Protein AF-A0A524F4H6-F1 (afdb_monomer_lite)

pLDDT: mean 71.15, std 13.86, range [37.12, 90.81]

Radius of gyration: 26.44 Å; chains: 1; bounding box: 54×57×87 Å

Sequence (222 aa):
MLKKRTKYVLLISFVVLLSATSFTQMARGHSPKFIDVKFYLDDQILSVYYTHGVSNTSYHYVETVVFEFYNISSDFTSQYPPDPDYTVDKITQHDFHYYFEDHPEDFTLIAEFNETYTKQEDDSLDTQDTQIFHHNYTIADYNATLDVEYWTYIRVTAYCKLGGQYTNDIIAGHWWWDEPHSFMEALLPTALCTFFVLLPIIVWSVIGKIKEKRKVDQEVTR

Foldseek 3Di:
DDDPVVVVVVVVVVVVVVVVVVVVVVPFDEAFPDWAWDADQVQQKIKIKTKRFDQDLQQKHFFKKKKWKWAFAPVVCVVPPPDPPPDPVVDPPPPPPPDCVVPVVRTHTPDMDMDGDDRPPPPPPPPGTMDIDIDMDRVCVVPVPDNQDFQIKMKMWTAINSGYIDIDIATPPDPVRSPPPVVCVVCVVVVVVCCVVVVVVVVVVVVVVVVVVVVVVVVVVD

Secondary structure (DSSP, 8-state):
---HHHHHHHHHHHHHHHHHHHHHHHTS----SEEEEEEETTTTEEEEEEEE--S-TTTSSEEEEEEEEEEEPHHHHHHS---TT--GGGS-TTS----TTT-GGGEEEEEEEEEE------TT---TT-EEEEEEEEHHHH-TT----TTEEEEEEEEETTS-EEEEEEETT-TTTS--HHHHHHHHHHHHHHHHHHHHHHHHHHHHHHHHHHHHHHHHT-

Structure (mmCIF, N/CA/C/O backbone):
data_AF-A0A524F4H6-F1
#
_entry.id   AF-A0A524F4H6-F1
#
loop_
_atom_site.group_PDB
_atom_site.id
_atom_site.type_symbol
_atom_site.label_atom_id
_atom_site.label_alt_id
_atom_site.label_comp_id
_atom_site.label_asym_id
_atom_site.label_entity_id
_atom_site.label_seq_id
_atom_site.pdbx_PDB_ins_code
_atom_site.Cartn_x
_atom_site.Cartn_y
_atom_site.Cartn_z
_atom_site.occupancy
_atom_site.B_iso_or_equiv
_atom_site.auth_seq_id
_atom_site.auth_comp_id
_atom_site.auth_asym_id
_atom_site.auth_atom_id
_atom_site.pdbx_PDB_model_num
ATOM 1 N N . MET A 1 1 ? -22.942 41.242 33.110 1.00 65.25 1 MET A N 1
ATOM 2 C CA . MET A 1 1 ? -22.643 39.794 33.239 1.00 65.25 1 MET A CA 1
ATOM 3 C C . MET A 1 1 ? -23.722 38.988 32.525 1.00 65.25 1 MET A C 1
ATOM 5 O O . MET A 1 1 ? -24.888 39.156 32.860 1.00 65.25 1 MET A O 1
ATOM 9 N N . LEU A 1 2 ? -23.371 38.138 31.549 1.00 64.44 2 LEU A N 1
ATOM 10 C CA . LEU A 1 2 ? -24.351 37.244 30.913 1.00 64.44 2 LEU A CA 1
ATOM 11 C C . LEU A 1 2 ? -24.964 36.281 31.942 1.00 64.44 2 LEU A C 1
ATOM 13 O O . LEU A 1 2 ? -24.236 35.686 32.744 1.00 64.44 2 LEU A O 1
ATOM 17 N N . LYS A 1 3 ? -26.289 36.089 31.881 1.00 81.62 3 LYS A N 1
ATOM 18 C CA . LYS A 1 3 ? -27.003 35.091 32.694 1.00 81.62 3 LYS A CA 1
ATOM 19 C C . LYS A 1 3 ? -26.433 33.695 32.411 1.00 81.62 3 LYS A C 1
ATOM 21 O O . LYS A 1 3 ? -26.150 33.361 31.263 1.00 81.62 3 LYS A O 1
ATOM 26 N N . LYS A 1 4 ? -26.299 32.864 33.455 1.00 77.94 4 LYS A N 1
ATOM 27 C CA . LYS A 1 4 ? -25.720 31.502 33.381 1.00 77.94 4 LYS A CA 1
ATOM 28 C C . LYS A 1 4 ? -26.309 30.676 32.228 1.00 77.94 4 LYS A C 1
ATOM 30 O O . LYS A 1 4 ? -25.559 30.074 31.475 1.00 77.94 4 LYS A O 1
ATOM 35 N N . ARG A 1 5 ? -27.635 30.723 32.040 1.00 77.56 5 ARG A N 1
ATOM 36 C CA . ARG A 1 5 ? -28.337 30.032 30.941 1.00 77.56 5 ARG A CA 1
ATOM 37 C C . ARG A 1 5 ? -27.872 30.477 29.551 1.00 77.56 5 ARG A C 1
ATOM 39 O O . ARG A 1 5 ? -27.639 29.633 28.700 1.00 77.56 5 ARG A O 1
ATOM 46 N N . THR A 1 6 ? -27.670 31.775 29.343 1.00 80.44 6 THR A N 1
ATOM 47 C CA . THR A 1 6 ? -27.210 32.324 28.059 1.00 80.44 6 THR A CA 1
ATOM 48 C C . THR A 1 6 ? -25.788 31.869 27.726 1.00 80.44 6 THR A C 1
ATOM 50 O O . THR A 1 6 ? -25.490 31.615 26.566 1.00 80.44 6 THR A O 1
ATOM 53 N N . LYS A 1 7 ? -24.926 31.688 28.739 1.00 79.81 7 LYS A N 1
ATOM 54 C CA . LYS A 1 7 ? -23.577 31.132 28.542 1.00 79.81 7 LYS A CA 1
ATOM 55 C C . LYS A 1 7 ? -23.614 29.671 28.079 1.00 79.81 7 LYS A C 1
ATOM 57 O O . LYS A 1 7 ? -22.871 29.318 27.176 1.00 79.81 7 LYS A O 1
ATOM 62 N N . TYR A 1 8 ? -24.490 28.848 28.661 1.00 79.94 8 TYR A N 1
ATOM 63 C CA . TYR A 1 8 ? -24.629 27.442 28.259 1.00 79.94 8 TYR A CA 1
ATOM 64 C C . TYR A 1 8 ? -25.205 27.283 26.853 1.00 79.94 8 TYR A C 1
ATOM 66 O O . TYR A 1 8 ? -24.707 26.462 26.093 1.00 79.94 8 TYR A O 1
ATOM 74 N N . VAL A 1 9 ? -26.203 28.093 26.487 1.00 84.88 9 VAL A N 1
ATOM 75 C CA . VAL A 1 9 ? -26.768 28.075 25.128 1.00 84.88 9 VAL A CA 1
ATOM 76 C C . VAL A 1 9 ? -25.706 28.455 24.097 1.00 84.88 9 VAL A C 1
ATOM 78 O O . VAL A 1 9 ? -25.541 27.740 23.119 1.00 84.88 9 VAL A O 1
ATOM 81 N N . LEU A 1 10 ? -24.928 29.514 24.348 1.00 82.06 10 LEU A N 1
ATOM 82 C CA . LEU A 1 10 ? -23.838 29.910 23.451 1.00 82.06 10 LEU A CA 1
ATOM 83 C C . LEU A 1 10 ? -22.747 28.841 23.340 1.00 82.06 10 LEU A C 1
ATOM 85 O O . LEU A 1 10 ? -22.255 28.603 22.244 1.00 82.06 10 LEU A O 1
ATOM 89 N N . LEU A 1 11 ? -22.397 28.175 24.445 1.00 81.00 11 LEU A N 1
ATOM 90 C CA . LEU A 1 11 ? -21.419 27.088 24.433 1.00 81.00 11 LEU A CA 1
ATOM 91 C C . LEU A 1 11 ? -21.916 25.892 23.611 1.00 81.00 11 LEU A C 1
ATOM 93 O O . LEU A 1 11 ? -21.171 25.382 22.785 1.00 81.00 11 LEU A O 1
ATOM 97 N N . ILE A 1 12 ? -23.172 25.474 23.794 1.00 81.75 12 ILE A N 1
ATOM 98 C CA . ILE A 1 12 ? -23.762 24.370 23.023 1.00 81.75 12 ILE A CA 1
ATOM 99 C C . ILE A 1 12 ? -23.842 24.739 21.541 1.00 81.75 12 ILE A C 1
ATOM 101 O O . ILE A 1 12 ? -23.417 23.952 20.704 1.00 81.75 12 ILE A O 1
ATOM 105 N N . SER A 1 13 ? -24.315 25.942 21.203 1.00 80.44 13 SER A N 1
ATOM 106 C CA . SER A 1 13 ? -24.338 26.416 19.816 1.00 80.44 13 SER A CA 1
ATOM 107 C C . SER A 1 13 ? -22.940 26.458 19.202 1.00 80.44 13 SER A C 1
ATOM 109 O O . SER A 1 13 ? -22.788 26.066 18.053 1.00 80.44 13 SER A O 1
ATOM 111 N N . PHE A 1 14 ? -21.923 26.882 19.955 1.00 81.75 14 PHE A N 1
ATOM 112 C CA . PHE A 1 14 ? -20.534 26.904 19.497 1.00 81.75 14 PHE A CA 1
ATOM 113 C C . PHE A 1 14 ? -19.978 25.495 19.261 1.00 81.75 14 PHE A C 1
ATOM 115 O O . PHE A 1 14 ? -19.351 25.263 18.233 1.00 81.75 14 PHE A O 1
ATOM 122 N N . VAL A 1 15 ? -20.262 24.543 20.157 1.00 79.19 15 VAL A N 1
ATOM 123 C CA . VAL A 1 15 ? -19.888 23.130 19.977 1.00 79.19 15 VAL A CA 1
ATOM 124 C C . VAL A 1 15 ? -20.583 22.543 18.750 1.00 79.19 15 VAL A C 1
ATOM 126 O O . VAL A 1 15 ? -19.912 21.943 17.925 1.00 79.19 15 VAL A O 1
ATOM 129 N N . VAL A 1 16 ? -21.887 22.776 18.569 1.00 76.38 16 VAL A N 1
ATOM 130 C CA . VAL A 1 16 ? -22.632 22.304 17.387 1.00 76.38 16 VAL A CA 1
ATOM 131 C C . VAL A 1 16 ? -22.085 22.921 16.099 1.00 76.38 16 VAL A C 1
ATOM 133 O O . VAL A 1 16 ? -21.945 22.212 15.106 1.00 76.38 16 VAL A O 1
ATOM 136 N N . LEU A 1 17 ? -21.737 24.213 16.105 1.00 74.69 17 LEU A N 1
ATOM 137 C CA . LEU A 1 17 ? -21.152 24.876 14.937 1.00 74.69 17 LEU A CA 1
ATOM 138 C C . LEU A 1 17 ? -19.775 24.300 14.592 1.00 74.69 17 LEU A C 1
ATOM 140 O O . LEU A 1 17 ? -19.513 24.041 13.423 1.00 74.69 17 LEU A O 1
ATOM 144 N N . LEU A 1 18 ? -18.925 24.074 15.600 1.00 67.75 18 LEU A N 1
ATOM 145 C CA . LEU A 1 18 ? -17.619 23.435 15.429 1.00 67.75 18 LEU A CA 1
ATOM 146 C C . LEU A 1 18 ? -17.759 22.001 14.914 1.00 67.75 18 LEU A C 1
ATOM 148 O O . LEU A 1 18 ? -17.054 21.613 13.991 1.00 67.75 18 LEU A O 1
ATOM 152 N N . SER A 1 19 ? -18.695 21.223 15.459 1.00 62.09 19 SER A N 1
ATOM 153 C CA . SER A 1 19 ? -18.974 19.875 14.964 1.00 62.09 19 SER A CA 1
ATOM 154 C C . SER A 1 19 ? -19.447 19.909 13.510 1.00 62.09 19 SER A C 1
ATOM 156 O O . SER A 1 19 ? -18.948 19.141 12.696 1.00 62.09 19 SER A O 1
ATOM 158 N N . ALA A 1 20 ? -20.347 20.827 13.148 1.00 56.28 20 ALA A N 1
ATOM 159 C CA . ALA A 1 20 ? -20.842 20.954 11.780 1.00 56.28 20 ALA A CA 1
ATOM 160 C C . ALA A 1 20 ? -19.732 21.339 10.786 1.00 56.28 20 ALA A C 1
ATOM 162 O O . ALA A 1 20 ? -19.651 20.748 9.710 1.00 56.28 20 ALA A O 1
ATOM 163 N N . THR A 1 21 ? -18.841 22.274 11.139 1.00 54.59 21 THR A N 1
ATOM 164 C CA . THR A 1 21 ? -17.724 22.656 10.260 1.00 54.59 21 THR A CA 1
ATOM 165 C C . THR A 1 21 ? -16.694 21.536 10.121 1.00 54.59 21 THR A C 1
ATOM 167 O O . THR A 1 21 ? -16.239 21.279 9.004 1.00 54.59 21 THR A O 1
ATOM 170 N N . SER A 1 22 ? -16.390 20.804 11.197 1.00 53.25 22 SER A N 1
ATOM 171 C CA . SER A 1 22 ? -15.528 19.616 11.147 1.00 53.25 22 SER A CA 1
ATOM 172 C C . SER A 1 22 ? -16.125 18.491 10.292 1.00 53.25 22 SER A C 1
ATOM 174 O O . SER A 1 22 ? -15.401 17.891 9.504 1.00 53.25 22 SER A O 1
ATOM 176 N N . PHE A 1 23 ? -17.440 18.255 10.356 1.00 46.41 23 PHE A N 1
ATOM 177 C CA . PHE A 1 23 ? -18.119 17.272 9.499 1.00 46.41 23 PHE A CA 1
ATOM 178 C C . PHE A 1 23 ? -18.118 17.679 8.018 1.00 46.41 23 PHE A C 1
ATOM 180 O O . PHE A 1 23 ? -17.897 16.838 7.152 1.00 46.41 23 PHE A O 1
ATOM 187 N N . THR A 1 24 ? -18.294 18.966 7.693 1.00 43.81 24 THR A N 1
ATOM 188 C CA . THR A 1 24 ? -18.228 19.423 6.288 1.00 43.81 24 THR A CA 1
ATOM 189 C C . THR A 1 24 ? -16.827 19.336 5.680 1.00 43.81 24 THR A C 1
ATOM 191 O O . THR A 1 24 ? -16.705 19.204 4.465 1.00 43.81 24 THR A O 1
ATOM 194 N N . GLN A 1 25 ? -15.765 19.366 6.495 1.00 42.38 25 GLN A N 1
ATOM 195 C CA . GLN A 1 25 ? -14.405 19.111 6.011 1.00 42.38 25 GLN A CA 1
ATOM 196 C C . GLN A 1 25 ? -14.136 17.626 5.737 1.00 42.38 25 GLN A C 1
ATOM 198 O O . GLN A 1 25 ? -13.307 17.338 4.884 1.00 42.38 25 GLN A O 1
ATOM 203 N N . MET A 1 26 ? -14.872 16.699 6.362 1.00 44.31 26 MET A N 1
ATOM 204 C CA . MET A 1 26 ? -14.781 15.262 6.050 1.00 44.31 26 MET A CA 1
ATOM 205 C C . MET A 1 26 ? -15.427 14.890 4.705 1.00 44.31 26 MET A C 1
ATOM 207 O O . MET A 1 26 ? -15.148 13.824 4.174 1.00 44.31 26 MET A O 1
ATOM 211 N N . ALA A 1 27 ? -16.272 15.761 4.139 1.00 47.19 27 ALA A N 1
ATOM 212 C CA . ALA A 1 27 ? -16.848 15.582 2.803 1.00 47.19 27 ALA A CA 1
ATOM 213 C C . ALA A 1 27 ? -15.963 16.149 1.672 1.00 47.19 27 ALA A C 1
ATOM 215 O O . ALA A 1 27 ? -16.359 16.124 0.507 1.00 47.19 27 ALA A O 1
ATOM 216 N N . ARG A 1 28 ? -14.788 16.701 2.003 1.00 50.22 28 ARG A N 1
ATOM 217 C CA . ARG A 1 28 ? -13.748 17.034 1.020 1.00 50.22 28 ARG A CA 1
ATOM 218 C C . ARG A 1 28 ? -12.932 15.781 0.716 1.00 50.22 28 ARG A C 1
ATOM 220 O O . ARG A 1 28 ? -12.867 14.893 1.560 1.00 50.22 28 ARG A O 1
ATOM 227 N N . GLY A 1 29 ? -12.329 15.734 -0.474 1.00 53.53 29 GLY A N 1
ATOM 228 C CA . GLY A 1 29 ? -11.457 14.636 -0.881 1.00 53.53 29 GLY A CA 1
ATOM 229 C C . GLY A 1 29 ? -10.496 14.250 0.236 1.00 53.53 29 GLY A C 1
ATOM 230 O O . GLY A 1 29 ? -9.801 15.108 0.789 1.00 53.53 29 GLY A O 1
ATOM 231 N N . HIS A 1 30 ? -10.530 12.977 0.608 1.00 63.81 30 HIS A N 1
ATOM 232 C CA . HIS A 1 30 ? -9.610 12.397 1.563 1.00 63.81 30 HIS A CA 1
ATOM 233 C C . HIS A 1 30 ? -8.887 11.236 0.903 1.00 63.81 30 HIS A C 1
ATOM 235 O O . HIS A 1 30 ? -9.399 10.579 -0.005 1.00 63.81 30 HIS A O 1
ATOM 241 N N . SER A 1 31 ? -7.690 10.968 1.400 1.00 67.00 31 SER A N 1
ATOM 242 C CA . SER A 1 31 ? -6.922 9.811 0.980 1.00 67.00 31 SER A CA 1
ATOM 243 C C . SER A 1 31 ? -7.715 8.515 1.205 1.00 67.00 31 SER A C 1
ATOM 245 O O . SER A 1 31 ? -8.511 8.428 2.154 1.00 67.00 31 SER A O 1
ATOM 247 N N . PRO A 1 32 ? -7.519 7.490 0.362 1.00 71.88 32 PRO A N 1
ATOM 248 C CA . PRO A 1 32 ? -7.861 6.116 0.711 1.00 71.88 32 PRO A CA 1
ATOM 249 C C . PRO A 1 32 ? -7.390 5.780 2.130 1.00 71.88 32 PRO A C 1
ATOM 251 O O . PRO A 1 32 ? -6.409 6.337 2.620 1.00 71.88 32 PRO A O 1
ATOM 254 N N . LYS A 1 33 ? -8.157 4.940 2.829 1.00 68.44 33 LYS A N 1
ATOM 255 C CA . LYS A 1 33 ? -7.905 4.680 4.252 1.00 68.44 33 LYS A CA 1
ATOM 256 C C . LYS A 1 33 ? -6.696 3.779 4.443 1.00 68.44 33 LYS A C 1
ATOM 258 O O . LYS A 1 33 ? -6.000 3.923 5.439 1.00 68.44 33 LYS A O 1
ATOM 263 N N . PHE A 1 34 ? -6.519 2.832 3.528 1.00 73.06 34 PHE A N 1
ATOM 264 C CA . PHE A 1 34 ? -5.543 1.769 3.665 1.00 73.06 34 PHE A CA 1
ATOM 265 C C . PHE A 1 34 ? -5.267 1.128 2.308 1.00 73.06 34 PHE A C 1
ATOM 267 O O . PHE A 1 34 ? -6.203 0.911 1.532 1.00 73.06 34 PHE A O 1
ATOM 274 N N . ILE A 1 35 ? -4.006 0.792 2.062 1.00 72.25 35 ILE A N 1
ATOM 275 C CA . ILE A 1 35 ? -3.555 -0.097 0.993 1.00 72.25 35 ILE A CA 1
ATOM 276 C C . ILE A 1 35 ? -2.653 -1.130 1.675 1.00 72.25 35 ILE A C 1
ATOM 278 O O . ILE A 1 35 ? -1.776 -0.743 2.433 1.00 72.25 35 ILE A O 1
ATOM 282 N N . ASP A 1 36 ? -2.867 -2.411 1.415 1.00 75.81 36 ASP A N 1
ATOM 283 C CA . ASP A 1 36 ? -1.980 -3.529 1.731 1.00 75.81 36 ASP A CA 1
ATOM 284 C C . ASP A 1 36 ? -1.495 -4.099 0.404 1.00 75.81 36 ASP A C 1
ATOM 286 O O . ASP A 1 36 ? -2.289 -4.353 -0.508 1.00 75.81 36 ASP A O 1
ATOM 290 N N . VAL A 1 37 ? -0.187 -4.253 0.282 1.00 75.00 37 VAL A N 1
ATOM 291 C CA . VAL A 1 37 ? 0.467 -4.717 -0.935 1.00 75.00 37 VAL A CA 1
ATOM 292 C C . VAL A 1 37 ? 1.276 -5.938 -0.551 1.00 75.00 37 VAL A C 1
ATOM 294 O O . VAL A 1 37 ? 1.997 -5.914 0.438 1.00 75.00 37 VAL A O 1
ATOM 297 N N . LYS A 1 38 ? 1.144 -7.011 -1.326 1.00 79.44 38 LYS A N 1
ATOM 298 C CA . LYS A 1 38 ? 1.949 -8.222 -1.169 1.00 79.44 38 LYS A CA 1
ATOM 299 C C . LYS A 1 38 ? 2.459 -8.661 -2.516 1.00 79.44 38 LYS A C 1
ATOM 301 O O . LYS A 1 38 ? 1.682 -8.725 -3.470 1.00 79.44 38 LYS A O 1
ATOM 306 N N . PHE A 1 39 ? 3.739 -8.999 -2.583 1.00 78.25 39 PHE A N 1
ATOM 307 C CA . PHE A 1 39 ? 4.343 -9.483 -3.812 1.00 78.25 39 PHE A CA 1
ATOM 308 C C . PHE A 1 39 ? 4.847 -10.915 -3.661 1.00 78.25 39 PHE A C 1
ATOM 310 O O . PHE A 1 39 ? 5.772 -11.202 -2.904 1.00 78.25 39 PHE A O 1
ATOM 317 N N . TYR A 1 40 ? 4.243 -11.824 -4.419 1.00 79.62 40 TYR A N 1
ATOM 318 C CA . TYR A 1 40 ? 4.653 -13.218 -4.499 1.00 79.62 40 TYR A CA 1
ATOM 319 C C . TYR A 1 40 ? 5.724 -13.348 -5.581 1.00 79.62 40 TYR A C 1
ATOM 321 O O . TYR A 1 40 ? 5.399 -13.488 -6.759 1.00 79.62 40 TYR A O 1
ATOM 329 N N . LEU A 1 41 ? 6.995 -13.273 -5.173 1.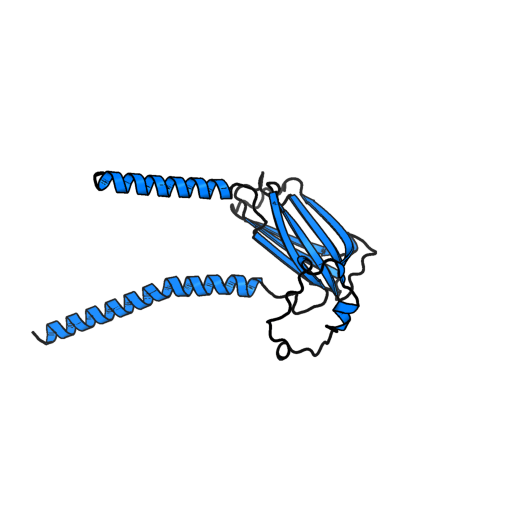00 79.25 41 LEU A N 1
ATOM 330 C CA . LEU A 1 41 ? 8.153 -13.271 -6.077 1.00 79.25 41 LEU A CA 1
ATOM 331 C C . LEU A 1 41 ? 8.200 -14.505 -6.991 1.00 79.25 41 LEU A C 1
ATOM 333 O O . LEU A 1 41 ? 8.439 -14.364 -8.188 1.00 79.25 41 LEU A O 1
ATOM 337 N N . ASP A 1 42 ? 7.921 -15.692 -6.446 1.00 76.50 42 ASP A N 1
ATOM 338 C CA . ASP A 1 42 ? 7.964 -16.953 -7.201 1.00 76.50 42 ASP A CA 1
ATOM 339 C C . ASP A 1 42 ? 6.890 -17.019 -8.297 1.00 76.50 42 ASP A C 1
ATOM 341 O O . ASP A 1 42 ? 7.135 -17.529 -9.389 1.00 76.50 42 ASP A O 1
ATOM 345 N N . ASP A 1 43 ? 5.706 -16.476 -8.007 1.00 78.12 43 ASP A N 1
ATOM 346 C CA . ASP A 1 43 ? 4.558 -16.497 -8.914 1.00 78.12 43 ASP A CA 1
ATOM 347 C C . ASP A 1 43 ? 4.469 -15.231 -9.788 1.00 78.12 43 ASP A C 1
ATOM 349 O O . ASP A 1 43 ? 3.644 -15.170 -10.701 1.00 78.12 43 ASP A O 1
ATOM 353 N N . GLN A 1 44 ? 5.300 -14.215 -9.515 1.00 81.69 44 GLN A N 1
ATOM 354 C CA . GLN A 1 44 ? 5.239 -12.877 -10.117 1.00 81.69 44 GLN A CA 1
ATOM 355 C C . GLN A 1 44 ? 3.833 -12.254 -10.002 1.00 81.69 44 GLN A C 1
ATOM 357 O O . GLN A 1 44 ? 3.281 -11.704 -10.962 1.00 81.69 44 GLN A O 1
ATOM 362 N N . ILE A 1 45 ? 3.232 -12.367 -8.810 1.00 79.62 45 ILE A N 1
ATOM 363 C CA . ILE A 1 45 ? 1.886 -11.856 -8.513 1.00 79.62 45 ILE A CA 1
ATOM 364 C C . ILE A 1 45 ? 1.970 -10.707 -7.514 1.00 79.62 45 ILE A C 1
ATOM 366 O O . ILE A 1 45 ? 2.416 -10.886 -6.381 1.00 79.62 45 ILE A O 1
ATOM 370 N N . LEU A 1 46 ? 1.448 -9.547 -7.907 1.00 81.75 46 LEU A N 1
ATOM 371 C CA . LEU A 1 46 ? 1.201 -8.414 -7.026 1.00 81.75 46 LEU A CA 1
ATOM 372 C C . LEU A 1 46 ? -0.256 -8.453 -6.547 1.00 81.75 46 LEU A C 1
ATOM 374 O O . LEU A 1 46 ? -1.187 -8.202 -7.310 1.00 81.75 46 LEU A O 1
ATOM 378 N N . SER A 1 47 ? -0.462 -8.771 -5.273 1.00 78.81 47 SER A N 1
ATOM 379 C CA . SER A 1 47 ? -1.766 -8.688 -4.617 1.00 78.81 47 SER A CA 1
ATOM 380 C C . SER A 1 47 ? -1.901 -7.326 -3.955 1.00 78.81 47 SER A C 1
ATOM 382 O O . SER A 1 47 ? -1.187 -7.026 -2.998 1.00 78.81 47 SER A O 1
ATOM 384 N N . VAL A 1 48 ? -2.853 -6.524 -4.420 1.00 77.56 48 VAL A N 1
ATOM 385 C CA . VAL A 1 48 ? -3.163 -5.221 -3.833 1.00 77.56 48 VAL A CA 1
ATOM 386 C C . VAL A 1 48 ? -4.562 -5.257 -3.248 1.00 77.56 48 VAL A C 1
ATOM 388 O O . VAL A 1 48 ? -5.558 -5.496 -3.937 1.00 77.56 48 VAL A O 1
ATOM 391 N N . TYR A 1 49 ? -4.626 -5.004 -1.952 1.00 74.62 49 TYR A N 1
ATOM 392 C CA . TYR A 1 49 ? -5.857 -4.839 -1.209 1.00 74.62 49 TYR A CA 1
ATOM 393 C C . TYR A 1 49 ? -5.960 -3.389 -0.765 1.00 74.62 49 TYR A C 1
ATOM 395 O O . TYR A 1 49 ? -5.076 -2.888 -0.085 1.00 74.62 49 TYR A O 1
ATOM 403 N N . TYR A 1 50 ? -7.030 -2.690 -1.112 1.00 75.12 50 TYR A N 1
ATOM 404 C CA . TYR A 1 50 ? -7.203 -1.317 -0.652 1.00 75.12 50 TYR A CA 1
ATOM 405 C C . TYR A 1 50 ? -8.623 -1.038 -0.202 1.00 75.12 50 TYR A C 1
ATOM 407 O O . TYR A 1 50 ? -9.601 -1.587 -0.716 1.00 75.12 50 TYR A O 1
ATOM 415 N N . THR A 1 51 ? -8.728 -0.159 0.794 1.00 73.06 51 THR A N 1
ATOM 416 C CA . THR A 1 51 ? -10.006 0.278 1.342 1.00 73.06 51 THR A CA 1
ATOM 417 C C . THR A 1 51 ? -10.145 1.787 1.262 1.00 73.06 51 THR A C 1
ATOM 419 O O . THR A 1 51 ? -9.240 2.562 1.593 1.00 73.06 51 THR A O 1
ATOM 422 N N . HIS A 1 52 ? -11.326 2.224 0.849 1.00 70.44 52 HIS A N 1
ATOM 423 C CA . HIS A 1 52 ? -11.682 3.629 0.812 1.00 70.44 52 HIS A CA 1
ATOM 424 C C . HIS A 1 52 ? -13.027 3.802 1.505 1.00 70.44 52 HIS A C 1
ATOM 426 O O . HIS A 1 52 ? -14.074 3.378 1.019 1.00 70.44 52 HIS A O 1
ATOM 432 N N . GLY A 1 53 ? -12.989 4.376 2.708 1.00 65.44 53 GLY A N 1
ATOM 433 C CA . GLY A 1 53 ? -14.210 4.648 3.454 1.00 65.44 53 GLY A CA 1
ATOM 434 C C . GLY A 1 53 ? -14.943 5.824 2.841 1.00 65.44 53 GLY A C 1
ATOM 435 O O . GLY A 1 53 ? -14.534 6.952 3.079 1.00 65.44 53 GLY A O 1
ATOM 436 N N . VAL A 1 54 ? -15.997 5.562 2.078 1.00 67.12 54 VAL A N 1
ATOM 437 C CA . VAL A 1 54 ? -16.746 6.582 1.341 1.00 67.12 54 VAL A CA 1
ATOM 438 C C . VAL A 1 54 ? -18.212 6.542 1.730 1.00 67.12 54 VAL A C 1
ATOM 440 O O . VAL A 1 54 ? -18.788 5.479 1.940 1.00 67.12 54 VAL A O 1
ATOM 443 N N . SER A 1 55 ? -18.827 7.719 1.800 1.00 56.00 55 SER A N 1
ATOM 444 C CA . SER A 1 55 ? -20.254 7.869 2.097 1.00 56.00 55 SER A CA 1
ATOM 445 C C . SER A 1 55 ? -21.146 7.791 0.852 1.00 56.00 55 SER A C 1
ATOM 447 O O . SER A 1 55 ? -22.354 7.614 0.978 1.00 56.00 55 SER A O 1
ATOM 449 N N . ASN A 1 56 ? -20.578 7.947 -0.353 1.00 66.88 56 ASN A N 1
ATOM 450 C CA . ASN A 1 56 ? -21.304 7.844 -1.622 1.00 66.88 56 ASN A CA 1
ATOM 451 C C . ASN A 1 56 ? -20.371 7.439 -2.776 1.00 66.88 56 ASN A C 1
ATOM 453 O O . ASN A 1 56 ? -19.686 8.279 -3.361 1.00 66.88 56 ASN A O 1
ATOM 457 N N . THR A 1 57 ? -20.424 6.167 -3.156 1.00 69.25 57 THR A N 1
ATOM 458 C CA . THR A 1 57 ? -19.594 5.555 -4.206 1.00 69.25 57 THR A CA 1
ATOM 459 C C . THR A 1 57 ? -19.834 6.122 -5.609 1.00 69.25 57 THR A C 1
ATOM 461 O O . THR A 1 57 ? -18.968 6.012 -6.470 1.00 69.25 57 THR A O 1
ATOM 464 N N . SER A 1 58 ? -20.969 6.790 -5.858 1.00 70.06 58 SER A N 1
ATOM 465 C CA . SER A 1 58 ? -21.269 7.380 -7.174 1.00 70.06 58 SER A CA 1
ATOM 466 C C . SER A 1 58 ? -20.436 8.621 -7.500 1.00 70.06 58 SER A C 1
ATOM 468 O O . SER A 1 58 ? -20.332 8.986 -8.670 1.00 70.06 58 SER A O 1
ATOM 470 N N . TYR A 1 59 ? -19.880 9.286 -6.484 1.00 72.00 59 TYR A N 1
ATOM 471 C CA . TYR A 1 59 ? -19.107 10.527 -6.636 1.00 72.00 59 TYR A CA 1
ATOM 472 C C . TYR A 1 59 ? -17.792 10.523 -5.851 1.00 72.00 59 TYR A C 1
ATOM 474 O O . TYR A 1 59 ? -16.910 11.324 -6.142 1.00 72.00 59 TYR A O 1
ATOM 482 N N . HIS A 1 60 ? -17.665 9.639 -4.863 1.00 73.81 60 HIS A N 1
ATOM 483 C CA . HIS A 1 60 ? -16.518 9.503 -3.983 1.00 73.81 60 HIS A CA 1
ATOM 484 C C . HIS A 1 60 ? -16.035 8.056 -4.062 1.00 73.81 60 HIS A C 1
ATOM 486 O O . HIS A 1 60 ? -16.629 7.165 -3.461 1.00 73.81 60 HIS A O 1
ATOM 492 N N . TYR A 1 61 ? -15.007 7.828 -4.872 1.00 77.56 61 TYR A N 1
ATOM 493 C CA . TYR A 1 61 ? -14.442 6.510 -5.137 1.00 77.56 61 TYR A CA 1
ATOM 494 C C . TYR A 1 61 ? -12.960 6.643 -5.504 1.00 77.56 61 TYR A C 1
ATOM 496 O O . TYR A 1 61 ? -12.487 7.745 -5.808 1.00 77.56 61 TYR A O 1
ATOM 504 N N . VAL A 1 62 ? -12.230 5.528 -5.472 1.00 80.88 62 VAL A N 1
ATOM 505 C CA . VAL A 1 62 ? -10.856 5.463 -5.991 1.00 80.88 62 VAL A CA 1
ATOM 506 C C . VAL A 1 62 ? -10.913 5.531 -7.514 1.00 80.88 62 VAL A C 1
ATOM 508 O O . VAL A 1 62 ? -11.441 4.625 -8.150 1.00 80.88 62 VAL A O 1
ATOM 511 N N . GLU A 1 63 ? -10.421 6.624 -8.093 1.00 84.75 63 GLU A N 1
ATOM 512 C CA . GLU A 1 63 ? -10.453 6.849 -9.540 1.00 84.75 63 GLU A CA 1
ATOM 513 C C . GLU A 1 63 ? -9.286 6.169 -10.241 1.00 84.75 63 GLU A C 1
ATOM 515 O O . GLU A 1 63 ? -9.489 5.531 -11.268 1.00 84.75 63 GLU A O 1
ATOM 520 N N . THR A 1 64 ? -8.084 6.296 -9.691 1.00 87.56 64 THR A N 1
ATOM 521 C CA . THR A 1 64 ? -6.873 5.794 -10.337 1.00 87.56 64 THR A CA 1
ATOM 522 C C . THR A 1 64 ? -6.023 5.065 -9.318 1.00 87.56 64 THR A C 1
ATOM 524 O O . THR A 1 64 ? -5.826 5.565 -8.212 1.00 87.56 64 THR A O 1
ATOM 527 N N . VAL A 1 65 ? -5.487 3.911 -9.696 1.00 86.25 65 VAL A N 1
ATOM 528 C CA . VAL A 1 65 ? -4.401 3.248 -8.972 1.00 86.25 65 VAL A CA 1
ATOM 529 C C . VAL A 1 65 ? -3.185 3.234 -9.886 1.00 86.25 65 VAL A C 1
ATOM 531 O O . VAL A 1 65 ? -3.294 2.855 -11.050 1.00 86.25 65 VAL A O 1
ATOM 534 N N . VAL A 1 66 ? -2.050 3.699 -9.378 1.00 90.12 66 VAL A N 1
ATOM 535 C CA . VAL A 1 66 ? -0.772 3.730 -10.088 1.00 90.12 66 VAL A CA 1
ATOM 536 C C . VAL A 1 66 ? 0.175 2.757 -9.400 1.00 90.12 66 VAL A C 1
ATOM 538 O O . VAL A 1 66 ? 0.329 2.801 -8.180 1.00 90.12 66 VAL A O 1
ATOM 541 N N . PHE A 1 67 ? 0.778 1.883 -10.192 1.00 89.56 67 PHE A N 1
ATOM 542 C CA . PHE A 1 67 ? 1.780 0.910 -9.790 1.00 89.56 67 PHE A CA 1
ATOM 543 C C . PHE A 1 67 ? 3.106 1.322 -10.411 1.00 89.56 67 PHE A C 1
ATOM 545 O O . PHE A 1 67 ? 3.222 1.417 -11.633 1.00 89.56 67 PHE A O 1
ATOM 552 N N . GLU A 1 68 ? 4.103 1.556 -9.578 1.00 90.81 68 GLU A N 1
ATOM 553 C CA . GLU A 1 68 ? 5.430 1.978 -9.995 1.00 90.81 68 GLU A CA 1
ATOM 554 C C . GLU A 1 68 ? 6.444 0.951 -9.503 1.00 90.81 68 GLU A C 1
ATOM 556 O O . GLU A 1 68 ? 6.439 0.549 -8.339 1.00 90.81 68 GLU A O 1
ATOM 561 N N . PHE A 1 69 ? 7.317 0.522 -10.401 1.00 89.62 69 PHE A N 1
ATOM 562 C CA . PHE A 1 69 ? 8.350 -0.463 -10.135 1.00 89.62 69 PHE A CA 1
ATOM 563 C C . PHE A 1 69 ? 9.699 0.210 -10.300 1.00 89.62 69 PHE A C 1
ATOM 565 O O . PHE A 1 69 ? 9.948 0.873 -11.312 1.00 89.62 69 PHE A O 1
ATOM 572 N N . TYR A 1 70 ? 10.577 0.015 -9.327 1.00 89.62 70 TYR A N 1
ATOM 573 C CA . TYR A 1 70 ? 11.880 0.650 -9.271 1.00 89.62 70 TYR A CA 1
ATOM 574 C C . TYR A 1 70 ? 12.976 -0.378 -9.011 1.00 89.62 70 TYR A C 1
ATOM 576 O O . TYR A 1 70 ? 12.879 -1.194 -8.095 1.00 89.62 70 TYR A O 1
ATOM 584 N N . ASN A 1 71 ? 14.065 -0.270 -9.768 1.00 88.38 71 ASN A N 1
ATOM 585 C CA . ASN A 1 71 ? 15.321 -0.906 -9.399 1.00 88.38 71 ASN A CA 1
ATOM 586 C C . ASN A 1 71 ? 15.976 -0.104 -8.279 1.00 88.38 71 ASN A C 1
ATOM 588 O O . ASN A 1 71 ? 16.158 1.109 -8.415 1.00 88.38 71 ASN A O 1
ATOM 592 N N . ILE A 1 72 ? 16.360 -0.793 -7.208 1.00 85.44 72 ILE A N 1
ATOM 593 C CA . ILE A 1 72 ? 17.140 -0.213 -6.118 1.00 85.44 72 ILE A CA 1
ATOM 594 C C . ILE A 1 72 ? 18.629 -0.230 -6.492 1.00 85.44 72 ILE A C 1
ATOM 596 O O . ILE A 1 72 ? 19.115 -1.171 -7.125 1.00 85.44 72 ILE A O 1
ATOM 600 N N . SER A 1 73 ? 19.364 0.815 -6.112 1.00 84.56 73 SER A N 1
ATOM 601 C CA . SER A 1 73 ? 20.793 0.938 -6.385 1.00 84.56 73 SER A CA 1
ATOM 602 C C . SER A 1 73 ? 21.589 -0.240 -5.807 1.00 84.56 73 SER A C 1
ATOM 604 O O . SER A 1 73 ? 21.333 -0.743 -4.707 1.00 84.56 73 SER A O 1
ATOM 606 N N . SER A 1 74 ? 22.609 -0.685 -6.549 1.00 79.75 74 SER A N 1
ATOM 607 C CA . SER A 1 74 ? 23.482 -1.777 -6.104 1.00 79.75 74 SER A CA 1
ATOM 608 C C . SER A 1 74 ? 24.176 -1.455 -4.780 1.00 79.75 74 SER A C 1
ATOM 610 O O . SER A 1 74 ? 24.402 -2.346 -3.963 1.00 79.75 74 SER A O 1
ATOM 612 N N . ASP A 1 75 ? 24.473 -0.177 -4.549 1.00 77.62 75 ASP A N 1
ATOM 613 C CA . ASP A 1 75 ? 25.131 0.308 -3.340 1.00 77.62 75 ASP A CA 1
ATOM 614 C C . ASP A 1 75 ? 24.262 0.074 -2.100 1.00 77.62 75 ASP A C 1
ATOM 616 O O . ASP A 1 75 ? 24.779 -0.373 -1.072 1.00 77.62 75 ASP A O 1
ATOM 620 N N . PHE A 1 76 ? 22.944 0.272 -2.205 1.00 74.69 76 PHE A N 1
ATOM 621 C CA . PHE A 1 76 ? 21.996 -0.055 -1.142 1.00 74.69 76 PHE A CA 1
ATOM 622 C C . PHE A 1 76 ? 21.905 -1.569 -0.914 1.00 74.69 76 PHE A C 1
ATOM 624 O O . PHE A 1 76 ? 22.105 -2.049 0.203 1.00 74.69 76 PHE A O 1
ATOM 631 N N . THR A 1 77 ? 21.695 -2.351 -1.978 1.00 72.38 77 THR A N 1
ATOM 632 C CA . THR A 1 77 ? 21.563 -3.820 -1.860 1.00 72.38 77 THR A CA 1
ATOM 633 C C . THR A 1 77 ? 22.830 -4.499 -1.325 1.00 72.38 77 THR A C 1
ATOM 635 O O . THR A 1 77 ? 22.760 -5.551 -0.697 1.00 72.38 77 THR A O 1
ATOM 638 N N . SER A 1 78 ? 24.006 -3.889 -1.514 1.00 71.75 78 SER A N 1
ATOM 639 C CA . SER A 1 78 ? 25.275 -4.408 -0.994 1.00 71.75 78 SER A CA 1
ATOM 640 C C . SER A 1 78 ? 25.413 -4.274 0.526 1.00 71.75 78 SER A C 1
ATOM 642 O O . SER A 1 78 ? 26.110 -5.071 1.156 1.00 71.75 78 SER A O 1
ATOM 644 N N . GLN A 1 79 ? 24.741 -3.284 1.120 1.00 70.00 79 GLN A N 1
ATOM 645 C CA . GLN A 1 79 ? 24.716 -3.059 2.568 1.00 70.00 79 GLN A CA 1
ATOM 646 C C . GLN A 1 79 ? 23.757 -4.024 3.269 1.00 70.00 79 GLN A C 1
ATOM 648 O O . GLN A 1 79 ? 23.950 -4.349 4.443 1.00 70.00 79 GLN A O 1
ATOM 653 N N . TYR A 1 80 ? 22.766 -4.517 2.527 1.00 68.62 80 TYR A N 1
ATOM 654 C CA . TYR A 1 80 ? 21.714 -5.399 3.011 1.00 68.62 80 TYR A CA 1
ATOM 655 C C . TYR A 1 80 ? 21.623 -6.621 2.097 1.00 68.62 80 TYR A C 1
ATOM 657 O O . TYR A 1 80 ? 20.702 -6.726 1.298 1.00 68.62 80 TYR A O 1
ATOM 665 N N . PRO A 1 81 ? 22.595 -7.545 2.142 1.00 63.59 81 PRO A N 1
ATOM 666 C CA . PRO A 1 81 ? 22.541 -8.727 1.297 1.00 63.59 81 PRO A CA 1
ATOM 667 C C . PRO A 1 81 ? 21.330 -9.603 1.668 1.00 63.59 81 PRO A C 1
ATOM 669 O O . PRO A 1 81 ? 20.973 -9.685 2.848 1.00 63.59 81 PRO A O 1
ATOM 672 N N . PRO A 1 82 ? 20.716 -10.292 0.688 1.00 59.28 82 PRO A N 1
ATOM 673 C CA . PRO A 1 82 ? 19.661 -11.264 0.944 1.00 59.28 82 PRO A CA 1
ATOM 674 C C . PRO A 1 82 ? 20.270 -12.480 1.646 1.00 59.28 82 PRO A C 1
ATOM 676 O O . PRO A 1 82 ? 20.771 -13.401 1.005 1.00 59.28 82 PRO A O 1
ATOM 679 N N . ASP A 1 83 ? 20.305 -12.458 2.972 1.00 58.69 83 ASP A N 1
ATOM 680 C CA . ASP A 1 83 ? 20.792 -13.577 3.770 1.00 58.69 83 ASP A CA 1
ATOM 681 C C . ASP A 1 83 ? 19.587 -14.389 4.285 1.00 58.69 83 ASP A C 1
ATOM 683 O O . ASP A 1 83 ? 18.793 -13.877 5.082 1.00 58.69 83 ASP A O 1
ATOM 687 N N . PRO A 1 84 ? 19.422 -15.647 3.838 1.00 52.56 84 PRO A N 1
ATOM 688 C CA . PRO A 1 84 ? 18.318 -16.508 4.257 1.00 52.56 84 PRO A CA 1
ATOM 689 C C . PRO A 1 84 ? 18.396 -16.923 5.736 1.00 52.56 84 PRO A C 1
ATOM 691 O O . PRO A 1 84 ? 17.393 -17.374 6.286 1.00 52.56 84 PRO A O 1
ATOM 694 N N . ASP A 1 85 ? 19.557 -16.759 6.382 1.00 52.91 85 ASP A N 1
ATOM 695 C CA . ASP A 1 85 ? 19.795 -17.059 7.797 1.00 52.91 85 ASP A CA 1
ATOM 696 C C . ASP A 1 85 ? 19.805 -15.793 8.677 1.00 52.91 85 ASP A C 1
ATOM 698 O O . ASP A 1 85 ? 20.115 -15.874 9.875 1.00 52.91 85 ASP A O 1
ATOM 702 N N . TYR A 1 86 ? 19.465 -14.611 8.139 1.00 52.09 86 TYR A N 1
ATOM 703 C CA . TYR A 1 86 ? 19.257 -13.431 8.981 1.00 52.09 86 TYR A CA 1
ATOM 704 C C . TYR A 1 86 ? 18.093 -13.717 9.920 1.00 52.09 86 TYR A C 1
ATOM 706 O O . TYR A 1 86 ? 16.942 -13.726 9.524 1.00 52.09 86 TYR A O 1
ATOM 714 N N . THR A 1 87 ? 18.370 -13.974 11.191 1.00 46.25 87 THR A N 1
ATOM 715 C CA . THR A 1 87 ? 17.326 -14.062 12.204 1.00 46.25 87 THR A CA 1
ATOM 716 C C . THR A 1 87 ? 16.955 -12.652 12.654 1.00 46.25 87 THR A C 1
ATOM 718 O O . THR A 1 87 ? 17.830 -11.815 12.890 1.00 46.25 87 THR A O 1
ATOM 721 N N . VAL A 1 88 ? 15.649 -12.398 12.806 1.00 47.91 88 VAL A N 1
ATOM 722 C CA . VAL A 1 88 ? 15.065 -11.120 13.273 1.00 47.91 88 VAL A CA 1
ATOM 723 C C . VAL A 1 88 ? 15.765 -10.593 14.539 1.00 47.91 88 VAL A C 1
ATOM 725 O O . VAL A 1 88 ? 15.883 -9.389 14.733 1.00 47.91 88 VAL A O 1
ATOM 728 N N . ASP A 1 89 ? 16.340 -11.486 15.350 1.00 46.91 89 ASP A N 1
ATOM 729 C CA . ASP A 1 89 ? 17.090 -11.177 16.573 1.00 46.91 89 ASP A CA 1
ATOM 730 C C . ASP A 1 89 ? 18.329 -10.274 16.384 1.00 46.91 89 ASP A C 1
ATOM 732 O O . ASP A 1 89 ? 18.809 -9.694 17.360 1.00 46.91 89 ASP A O 1
ATOM 736 N N . LYS A 1 90 ? 18.880 -10.148 15.167 1.00 46.50 90 LYS A N 1
ATOM 737 C CA . LYS A 1 90 ? 20.044 -9.280 14.886 1.00 46.50 90 LYS A CA 1
ATOM 738 C C . LYS A 1 90 ? 19.681 -7.884 14.390 1.00 46.50 90 LYS A C 1
ATOM 740 O O . LYS A 1 90 ? 20.564 -7.031 14.316 1.00 46.50 90 LYS A O 1
ATOM 745 N N . ILE A 1 91 ? 18.412 -7.641 14.085 1.00 46.34 91 ILE A N 1
ATOM 746 C CA . ILE A 1 91 ? 17.917 -6.322 13.717 1.00 46.34 91 ILE A CA 1
ATOM 747 C C . ILE A 1 91 ? 17.194 -5.790 14.944 1.00 46.34 91 ILE A C 1
ATOM 749 O O . ILE A 1 91 ? 16.048 -6.130 15.224 1.00 46.34 91 ILE A O 1
ATOM 753 N N . THR A 1 92 ? 17.854 -4.917 15.702 1.00 43.59 92 THR A N 1
ATOM 754 C CA . THR A 1 92 ? 17.088 -3.931 16.461 1.00 43.59 92 THR A CA 1
ATOM 755 C C . THR A 1 92 ? 16.199 -3.222 15.447 1.00 43.59 92 THR A C 1
ATOM 757 O O . THR A 1 92 ? 16.725 -2.567 14.552 1.00 43.59 92 THR A O 1
ATOM 760 N N . GLN A 1 93 ? 14.881 -3.391 15.577 1.00 43.84 93 GLN A N 1
ATOM 761 C CA . GLN A 1 93 ? 13.777 -2.841 14.767 1.00 43.84 93 GLN A CA 1
ATOM 762 C C . GLN A 1 93 ? 13.791 -1.295 14.638 1.00 43.84 93 GLN A C 1
ATOM 764 O O . GLN A 1 93 ? 12.774 -0.673 14.362 1.00 43.84 93 GLN A O 1
ATOM 769 N N . HIS A 1 94 ? 14.915 -0.638 14.928 1.00 37.12 94 HIS A N 1
ATOM 770 C CA . HIS A 1 94 ? 15.018 0.793 15.149 1.00 37.12 94 HIS A CA 1
ATOM 771 C C . HIS A 1 94 ? 15.548 1.621 13.981 1.00 37.12 94 HIS A C 1
ATOM 773 O O . HIS A 1 94 ? 15.295 2.816 14.016 1.00 37.12 94 HIS A O 1
ATOM 779 N N . ASP A 1 95 ? 16.173 1.055 12.943 1.00 43.75 95 ASP A N 1
ATOM 780 C CA . ASP A 1 95 ? 16.918 1.893 11.981 1.00 43.75 95 ASP A CA 1
ATOM 781 C C . ASP A 1 95 ? 16.668 1.606 10.487 1.00 43.75 95 ASP A C 1
ATOM 783 O O . ASP A 1 95 ? 17.506 1.937 9.655 1.00 43.75 95 ASP A O 1
ATOM 787 N N . PHE A 1 96 ? 15.517 1.047 10.099 1.00 50.62 96 PHE A N 1
ATOM 788 C CA . PHE A 1 96 ? 15.188 0.848 8.675 1.00 50.62 96 PHE A CA 1
ATOM 789 C C . PHE A 1 96 ? 13.964 1.637 8.234 1.00 50.62 96 PHE A C 1
ATOM 791 O O . PHE A 1 96 ? 12.953 1.105 7.795 1.00 50.62 96 PHE A O 1
ATOM 798 N N . HIS A 1 97 ? 14.097 2.950 8.331 1.00 52.62 97 HIS A N 1
ATOM 799 C CA . HIS A 1 97 ? 13.245 3.900 7.637 1.00 52.62 97 HIS A CA 1
ATOM 800 C C . HIS A 1 97 ? 14.012 4.432 6.424 1.00 52.62 97 HIS A C 1
ATOM 802 O O . HIS A 1 97 ? 14.394 5.594 6.385 1.00 52.62 97 HIS A O 1
ATOM 808 N N . TYR A 1 98 ? 14.316 3.548 5.468 1.00 59.31 98 TYR A N 1
ATOM 809 C CA . TYR A 1 98 ? 14.846 3.968 4.171 1.00 59.31 98 TYR A CA 1
ATOM 810 C C . TYR A 1 98 ? 13.670 4.274 3.254 1.00 59.31 98 TYR A C 1
ATOM 812 O O . TYR A 1 98 ? 13.226 3.430 2.475 1.00 59.31 98 TYR A O 1
ATOM 820 N N . TYR A 1 99 ? 13.081 5.450 3.443 1.00 65.62 99 TYR A N 1
ATOM 821 C CA . TYR A 1 99 ? 11.969 5.879 2.617 1.00 65.62 99 TYR A CA 1
ATOM 822 C C . TYR A 1 99 ? 12.507 6.385 1.284 1.00 65.62 99 TYR A C 1
ATOM 824 O O . TYR A 1 99 ? 13.453 7.168 1.233 1.00 65.62 99 TYR A O 1
ATOM 832 N N . PHE A 1 100 ? 11.858 5.988 0.193 1.00 66.50 100 PHE A N 1
ATOM 833 C CA . PHE A 1 100 ? 12.108 6.558 -1.133 1.00 66.50 100 PHE A CA 1
ATOM 834 C C . PHE A 1 100 ? 12.085 8.089 -1.123 1.00 66.50 100 PHE A C 1
ATOM 836 O O . PHE A 1 100 ? 12.795 8.728 -1.887 1.00 66.50 100 PHE A O 1
ATOM 843 N N . GLU A 1 101 ? 11.254 8.685 -0.267 1.00 75.19 101 GLU A N 1
ATOM 844 C CA . GLU A 1 101 ? 11.131 10.137 -0.128 1.00 75.19 101 GLU A CA 1
ATOM 845 C C . GLU A 1 101 ? 12.434 10.801 0.338 1.00 75.19 101 GLU A C 1
ATOM 847 O O . GLU A 1 101 ? 12.706 11.939 -0.048 1.00 75.19 101 GLU A O 1
ATOM 852 N N . ASP A 1 102 ? 13.244 10.082 1.117 1.00 75.00 102 ASP A N 1
ATOM 853 C CA . ASP A 1 102 ? 14.511 10.571 1.657 1.00 75.00 102 ASP A CA 1
ATOM 854 C C . ASP A 1 102 ? 15.683 10.353 0.686 1.00 75.00 102 ASP A C 1
ATOM 856 O O . ASP A 1 102 ? 16.638 11.131 0.704 1.00 75.00 102 ASP A O 1
ATOM 860 N N . HIS A 1 103 ? 15.590 9.334 -0.180 1.00 79.25 103 HIS A N 1
ATOM 861 C CA . HIS A 1 103 ? 16.662 8.895 -1.083 1.00 79.25 103 HIS A CA 1
ATOM 862 C C . HIS A 1 103 ? 16.173 8.537 -2.499 1.00 79.25 103 HIS A C 1
ATOM 864 O O . HIS A 1 103 ? 16.433 7.433 -2.983 1.00 79.25 103 HIS A O 1
ATOM 870 N N . PRO A 1 104 ? 15.454 9.426 -3.208 1.00 79.75 104 PRO A N 1
ATOM 871 C CA . PRO A 1 104 ? 14.884 9.113 -4.521 1.00 79.75 104 PRO A CA 1
ATOM 872 C C . PRO A 1 104 ? 15.950 8.776 -5.577 1.00 79.75 104 PRO A C 1
ATOM 874 O O . PRO A 1 104 ? 15.650 8.107 -6.563 1.00 79.75 104 PRO A O 1
ATOM 877 N N . GLU A 1 105 ? 17.193 9.224 -5.388 1.00 82.00 105 GLU A N 1
ATOM 878 C CA . GLU A 1 105 ? 18.334 8.930 -6.255 1.00 82.00 105 GLU A CA 1
ATOM 879 C C . GLU A 1 105 ? 18.713 7.446 -6.314 1.00 82.00 105 GLU A C 1
ATOM 881 O O . GLU A 1 105 ? 19.307 7.017 -7.305 1.00 82.00 105 GLU A O 1
ATOM 886 N N . ASP A 1 106 ? 18.356 6.663 -5.296 1.00 84.31 106 ASP A N 1
ATOM 887 C CA . ASP A 1 106 ? 18.651 5.231 -5.246 1.00 84.31 106 ASP A CA 1
ATOM 888 C C . ASP A 1 106 ? 17.638 4.376 -6.000 1.00 84.31 106 ASP A C 1
ATOM 890 O O . ASP A 1 106 ? 17.830 3.167 -6.130 1.00 84.31 106 ASP A O 1
ATOM 894 N N . PHE A 1 107 ? 16.574 4.985 -6.519 1.00 86.81 107 PHE A N 1
ATOM 895 C CA . PHE A 1 107 ? 15.477 4.282 -7.160 1.00 86.81 107 PHE A CA 1
ATOM 896 C C . PHE A 1 107 ? 15.388 4.683 -8.628 1.00 86.81 107 PHE A C 1
ATOM 898 O O . PHE A 1 107 ? 15.121 5.830 -8.984 1.00 86.81 107 PHE A O 1
ATOM 905 N N . THR A 1 108 ? 15.584 3.714 -9.516 1.00 88.94 108 THR A N 1
ATOM 906 C CA . THR A 1 108 ? 15.415 3.915 -10.959 1.00 88.94 108 THR A CA 1
ATOM 907 C C . THR A 1 108 ? 14.094 3.311 -11.404 1.00 88.94 108 THR A C 1
ATOM 909 O O . THR A 1 108 ? 13.941 2.094 -11.355 1.00 88.94 108 THR A O 1
ATOM 912 N N . LEU A 1 109 ? 13.151 4.146 -11.856 1.00 89.06 109 LEU A N 1
ATOM 913 C CA . LEU A 1 109 ? 11.864 3.684 -12.385 1.00 89.06 109 LEU A CA 1
ATOM 914 C C . LEU A 1 109 ? 12.098 2.760 -13.588 1.00 89.06 109 LEU A C 1
ATOM 916 O O . LEU A 1 109 ? 12.707 3.165 -14.581 1.00 89.06 109 LEU A O 1
ATOM 920 N N . ILE A 1 110 ? 11.600 1.530 -13.498 1.00 89.00 110 ILE A N 1
ATOM 921 C CA . ILE A 1 110 ? 11.677 0.519 -14.560 1.00 89.00 110 ILE A CA 1
ATOM 922 C C . ILE A 1 110 ? 10.341 0.328 -15.272 1.00 89.00 110 ILE A C 1
ATOM 924 O O . ILE A 1 110 ? 10.324 0.058 -16.474 1.00 89.00 110 ILE A O 1
ATOM 928 N N . ALA A 1 111 ? 9.224 0.499 -14.564 1.00 87.00 111 ALA A N 1
ATOM 929 C CA . ALA A 1 111 ? 7.894 0.414 -15.144 1.00 87.00 111 ALA A CA 1
ATOM 930 C C . ALA A 1 111 ? 6.881 1.226 -14.334 1.00 87.00 111 ALA A C 1
ATOM 932 O O . ALA A 1 111 ? 6.968 1.306 -13.112 1.00 87.00 111 ALA A O 1
ATOM 933 N N . GLU A 1 112 ? 5.897 1.783 -15.033 1.00 90.06 112 GLU A N 1
ATOM 934 C CA . GLU A 1 112 ? 4.736 2.444 -14.447 1.00 90.06 112 GLU A CA 1
ATOM 935 C C . GLU A 1 112 ? 3.486 1.930 -15.159 1.00 90.06 112 GLU A C 1
ATOM 937 O O . GLU A 1 112 ? 3.418 1.919 -16.392 1.00 90.06 112 GLU A O 1
ATOM 942 N N . PHE A 1 113 ? 2.493 1.522 -14.379 1.00 87.38 113 PHE A N 1
ATOM 943 C CA . PHE A 1 113 ? 1.178 1.143 -14.867 1.00 87.38 113 PHE A CA 1
ATOM 944 C C . PHE A 1 113 ? 0.125 1.923 -14.110 1.00 87.38 113 PHE A C 1
ATOM 946 O O . PHE A 1 113 ? 0.242 2.142 -12.907 1.00 87.38 113 PHE A O 1
ATOM 953 N N . ASN A 1 114 ? -0.934 2.316 -14.801 1.00 87.06 114 ASN A N 1
ATOM 954 C CA . ASN A 1 114 ? -2.082 2.911 -14.152 1.00 87.06 114 ASN A CA 1
ATOM 955 C C . ASN A 1 114 ? -3.357 2.194 -14.568 1.00 87.06 114 ASN A C 1
ATOM 957 O O . ASN A 1 114 ? -3.527 1.756 -15.705 1.00 87.06 114 ASN A O 1
ATOM 961 N N . GLU A 1 115 ? -4.262 2.083 -13.613 1.00 81.88 115 GLU A N 1
ATOM 962 C CA . GLU A 1 115 ? -5.599 1.582 -13.833 1.00 81.88 115 GLU A CA 1
ATOM 963 C C . GLU A 1 115 ? -6.572 2.670 -13.419 1.00 81.88 115 GLU A C 1
ATOM 965 O O . GLU A 1 115 ? -6.569 3.136 -12.279 1.00 81.88 115 GLU A O 1
ATOM 970 N N . THR A 1 116 ? -7.358 3.132 -14.389 1.00 82.12 116 THR A N 1
ATOM 971 C CA . THR A 1 116 ? -8.373 4.157 -14.163 1.00 82.12 116 THR A CA 1
ATOM 972 C C . THR A 1 116 ? -9.740 3.502 -14.154 1.00 82.12 116 THR A C 1
ATOM 974 O O . THR A 1 116 ? -10.185 2.935 -15.151 1.00 82.12 116 THR A O 1
ATOM 977 N N . TYR A 1 117 ? -10.432 3.638 -13.036 1.00 74.00 117 TYR A N 1
ATOM 978 C CA . TYR A 1 117 ? -11.772 3.134 -12.828 1.00 74.00 117 TYR A CA 1
ATOM 979 C C . TYR A 1 117 ? -12.780 4.207 -13.236 1.00 74.00 117 TYR A C 1
ATOM 981 O O . TYR A 1 117 ? -12.959 5.235 -12.576 1.00 74.00 117 TYR A O 1
ATOM 989 N N . THR A 1 118 ? -13.493 3.975 -14.334 1.00 65.50 118 THR A N 1
ATOM 990 C CA . THR A 1 118 ? -14.706 4.739 -14.628 1.00 65.50 118 THR A CA 1
ATOM 991 C C . THR A 1 118 ? -15.821 4.181 -13.761 1.00 65.50 118 THR A C 1
ATOM 993 O O . THR A 1 118 ? -16.148 3.014 -13.931 1.00 65.50 118 THR A O 1
ATOM 996 N N . LYS A 1 119 ? -16.340 4.998 -12.829 1.00 63.41 119 LYS A N 1
ATOM 997 C CA . LYS A 1 119 ? -17.511 4.760 -11.961 1.00 63.41 119 LYS A CA 1
ATOM 998 C C . LYS A 1 119 ? -17.964 3.292 -11.920 1.00 63.41 119 LYS A C 1
ATOM 1000 O O . LYS A 1 119 ? -18.646 2.841 -12.831 1.00 63.41 119 LYS A O 1
ATOM 1005 N N . GLN A 1 120 ? -17.615 2.594 -10.844 1.00 55.66 120 GLN A N 1
ATOM 1006 C CA . GLN A 1 120 ? -17.951 1.185 -10.640 1.00 55.66 120 GLN A CA 1
ATOM 1007 C C . GLN A 1 120 ? -19.461 0.952 -10.873 1.00 55.66 120 GLN A C 1
ATOM 1009 O O . GLN A 1 120 ? -20.286 1.461 -10.117 1.00 55.66 120 GLN A O 1
ATOM 1014 N N . GLU A 1 121 ? -19.818 0.226 -11.940 1.00 48.16 121 GLU A N 1
ATOM 1015 C CA . GLU A 1 121 ? -21.201 -0.179 -12.268 1.00 48.16 121 GLU A CA 1
ATOM 1016 C C . GLU A 1 121 ? -21.696 -1.348 -11.394 1.00 48.16 121 GLU A C 1
ATOM 1018 O O . GLU A 1 121 ? -22.743 -1.931 -11.666 1.00 48.16 121 GLU A O 1
ATOM 1023 N N . ASP A 1 122 ? -20.960 -1.704 -10.338 1.00 47.12 122 ASP A N 1
ATOM 1024 C CA . ASP A 1 122 ? -21.321 -2.831 -9.486 1.00 47.12 122 ASP A CA 1
ATOM 1025 C C . ASP A 1 122 ? -22.260 -2.378 -8.357 1.00 47.12 122 ASP A C 1
ATOM 1027 O O . ASP A 1 122 ? -21.857 -2.062 -7.236 1.00 47.12 122 ASP A O 1
ATOM 1031 N N . ASP A 1 123 ? -23.548 -2.325 -8.698 1.00 43.53 123 ASP A N 1
ATOM 1032 C CA . ASP A 1 123 ? -24.697 -2.030 -7.829 1.00 43.53 123 ASP A CA 1
ATOM 1033 C C . ASP A 1 123 ? -24.900 -3.060 -6.684 1.00 43.53 123 ASP A C 1
ATOM 1035 O O . ASP A 1 123 ? -25.929 -3.038 -6.007 1.00 43.53 123 ASP A O 1
ATOM 1039 N N . SER A 1 124 ? -23.965 -3.989 -6.431 1.00 43.44 124 SER A N 1
ATOM 1040 C CA . SER A 1 124 ? -24.202 -5.126 -5.527 1.00 43.44 124 SER A CA 1
ATOM 1041 C C . SER A 1 124 ? -23.635 -5.009 -4.108 1.00 43.44 124 SER A C 1
ATOM 1043 O O . SER A 1 124 ? -23.769 -5.960 -3.337 1.00 43.44 124 SER A O 1
ATOM 1045 N N . LEU A 1 125 ? -23.024 -3.888 -3.714 1.00 46.94 125 LEU A N 1
ATOM 1046 C CA . LEU A 1 125 ? -22.546 -3.687 -2.337 1.00 46.94 125 LEU A CA 1
ATOM 1047 C C . LEU A 1 125 ? -23.284 -2.528 -1.659 1.00 46.94 125 LEU A C 1
ATOM 1049 O O . LEU A 1 125 ? -22.743 -1.458 -1.400 1.00 46.94 125 LEU A O 1
ATOM 1053 N N . ASP A 1 126 ? -24.542 -2.805 -1.314 1.00 43.19 126 ASP A N 1
ATOM 1054 C CA . ASP A 1 126 ? -25.454 -1.993 -0.489 1.00 43.19 126 ASP A CA 1
ATOM 1055 C C . ASP A 1 126 ? -25.025 -1.908 0.999 1.00 43.19 126 ASP A C 1
ATOM 1057 O O . ASP A 1 126 ? -25.822 -1.651 1.902 1.00 43.19 126 ASP A O 1
ATOM 1061 N N . THR A 1 127 ? -23.745 -2.134 1.300 1.00 47.91 127 THR A N 1
ATOM 1062 C CA . THR A 1 127 ? -23.168 -1.845 2.615 1.00 47.91 127 THR A CA 1
ATOM 1063 C C . THR A 1 127 ? -22.496 -0.487 2.547 1.00 47.91 127 THR A C 1
ATOM 1065 O O . THR A 1 127 ? -21.312 -0.364 2.234 1.00 47.91 127 THR A O 1
ATOM 1068 N N . GLN A 1 128 ? -23.305 0.540 2.809 1.00 52.78 128 GLN A N 1
ATOM 1069 C CA . GLN A 1 128 ? -22.861 1.908 3.048 1.00 52.78 128 GLN A CA 1
ATOM 1070 C C . GLN A 1 128 ? -21.639 1.905 3.980 1.00 52.78 128 GLN A C 1
ATOM 1072 O O . GLN A 1 128 ? -21.682 1.279 5.035 1.00 52.78 128 GLN A O 1
ATOM 1077 N N . ASP A 1 129 ? -20.571 2.586 3.550 1.00 57.62 129 ASP A N 1
ATOM 1078 C CA . ASP A 1 129 ? -19.475 3.170 4.346 1.00 57.62 129 ASP A CA 1
ATOM 1079 C C . ASP A 1 129 ? -18.052 2.731 3.973 1.00 57.62 129 ASP A C 1
ATOM 1081 O O . ASP A 1 129 ? -17.097 3.395 4.392 1.00 57.62 129 ASP A O 1
ATOM 1085 N N . THR A 1 130 ? -17.823 1.664 3.194 1.00 60.41 130 THR A N 1
ATOM 1086 C CA . THR A 1 130 ? -16.453 1.287 2.774 1.00 60.41 130 THR A CA 1
ATOM 1087 C C . THR A 1 130 ? -16.421 0.523 1.452 1.00 60.41 130 THR A C 1
ATOM 1089 O O . THR A 1 130 ? -17.004 -0.549 1.338 1.00 60.41 130 THR A O 1
ATOM 1092 N N . GLN A 1 131 ? -15.683 1.049 0.472 1.00 64.38 131 GLN A N 1
ATOM 1093 C CA . GLN A 1 131 ? -15.270 0.282 -0.700 1.00 64.38 131 GLN A CA 1
ATOM 1094 C C . GLN A 1 131 ? -14.055 -0.566 -0.339 1.00 64.38 131 GLN A C 1
ATOM 1096 O O . GLN A 1 131 ? -13.079 -0.044 0.208 1.00 64.38 131 GLN A O 1
ATOM 1101 N N . ILE A 1 132 ? -14.128 -1.856 -0.650 1.00 63.22 132 ILE A N 1
ATOM 1102 C CA . ILE A 1 132 ? -13.040 -2.812 -0.482 1.00 63.22 132 ILE A CA 1
ATOM 1103 C C . ILE A 1 132 ? -12.727 -3.376 -1.859 1.00 63.22 132 ILE A C 1
ATOM 1105 O O . ILE A 1 132 ? -13.606 -3.934 -2.512 1.00 63.22 132 ILE A O 1
ATOM 1109 N N . PHE A 1 133 ? -11.478 -3.234 -2.274 1.00 67.44 133 PHE A N 1
ATOM 1110 C CA . PHE A 1 133 ? -10.983 -3.767 -3.528 1.00 67.44 133 PHE A CA 1
ATOM 1111 C C . PHE A 1 133 ? -9.866 -4.751 -3.231 1.00 67.44 133 PHE A C 1
ATOM 1113 O O . PHE A 1 133 ? -8.954 -4.454 -2.458 1.00 67.44 133 PHE A O 1
ATOM 1120 N N . HIS A 1 134 ? -9.952 -5.924 -3.847 1.00 68.44 134 HIS A N 1
ATOM 1121 C CA . HIS A 1 134 ? -8.880 -6.904 -3.840 1.00 68.44 134 HIS A CA 1
ATOM 1122 C C . HIS A 1 134 ? -8.602 -7.292 -5.279 1.00 68.44 134 HIS A C 1
ATOM 1124 O O . HIS A 1 134 ? -9.450 -7.887 -5.943 1.00 68.44 134 HIS A O 1
ATOM 1130 N N . HIS A 1 135 ? -7.416 -6.931 -5.746 1.00 68.12 135 HIS A N 1
ATOM 1131 C CA . HIS A 1 135 ? -6.959 -7.259 -7.079 1.00 68.12 135 HIS A CA 1
ATOM 1132 C C . HIS A 1 135 ? -5.661 -8.045 -6.983 1.00 68.12 135 HIS A C 1
ATOM 1134 O O . HIS A 1 135 ? -4.740 -7.667 -6.259 1.00 68.12 135 HIS A O 1
ATOM 1140 N N . ASN A 1 136 ? -5.612 -9.143 -7.727 1.00 71.31 136 ASN A N 1
ATOM 1141 C CA . ASN A 1 136 ? -4.388 -9.882 -7.967 1.00 71.31 136 ASN A CA 1
ATOM 1142 C C . ASN A 1 136 ? -3.965 -9.579 -9.393 1.00 71.31 136 ASN A C 1
ATOM 1144 O O . ASN A 1 136 ? -4.688 -9.894 -10.338 1.00 71.31 136 ASN A O 1
ATOM 1148 N N . TYR A 1 137 ? -2.800 -8.974 -9.522 1.00 70.94 137 TYR A N 1
ATOM 1149 C CA . TYR A 1 137 ? -2.213 -8.600 -10.788 1.00 70.94 137 TYR A CA 1
ATOM 1150 C C . TYR A 1 137 ? -1.068 -9.556 -11.067 1.00 70.94 137 TYR A C 1
ATOM 1152 O O . TYR A 1 137 ? -0.126 -9.639 -10.276 1.00 70.94 137 TYR A O 1
ATOM 1160 N N . THR A 1 138 ? -1.140 -10.300 -12.169 1.00 70.44 138 THR A N 1
ATOM 1161 C CA . THR A 1 138 ? 0.052 -11.005 -12.636 1.00 70.44 138 THR A CA 1
ATOM 1162 C C . THR A 1 138 ? 0.895 -10.008 -13.416 1.00 70.44 138 THR A C 1
ATOM 1164 O O . THR A 1 138 ? 0.370 -9.238 -14.221 1.00 70.44 138 THR A O 1
ATOM 1167 N N . ILE A 1 139 ? 2.207 -9.979 -13.185 1.00 64.75 139 ILE A N 1
ATOM 1168 C CA . ILE A 1 139 ? 3.088 -9.051 -13.911 1.00 64.75 139 ILE A CA 1
ATOM 1169 C C . ILE A 1 139 ? 3.005 -9.289 -15.430 1.00 64.75 139 ILE A C 1
ATOM 1171 O O . ILE A 1 139 ? 3.055 -8.343 -16.219 1.00 64.75 139 ILE A O 1
ATOM 1175 N N . ALA A 1 140 ? 2.747 -10.536 -15.833 1.00 61.59 140 ALA A N 1
ATOM 1176 C CA . ALA A 1 140 ? 2.486 -10.913 -17.216 1.00 61.59 140 ALA A CA 1
ATOM 1177 C C . ALA A 1 140 ? 1.289 -10.174 -17.852 1.00 61.59 140 ALA A C 1
ATOM 1179 O O . ALA A 1 140 ? 1.331 -9.912 -19.056 1.00 61.59 140 ALA A O 1
ATOM 1180 N N . ASP A 1 141 ? 0.261 -9.808 -17.075 1.00 66.31 141 ASP A N 1
ATOM 1181 C CA . ASP A 1 141 ? -0.909 -9.066 -17.571 1.00 66.31 141 ASP A CA 1
ATOM 1182 C C . ASP A 1 141 ? -0.567 -7.611 -17.930 1.00 66.31 141 ASP A C 1
ATOM 1184 O O . ASP A 1 141 ? -1.180 -7.032 -18.828 1.00 66.31 141 ASP A O 1
ATOM 1188 N N . TYR A 1 142 ? 0.429 -7.027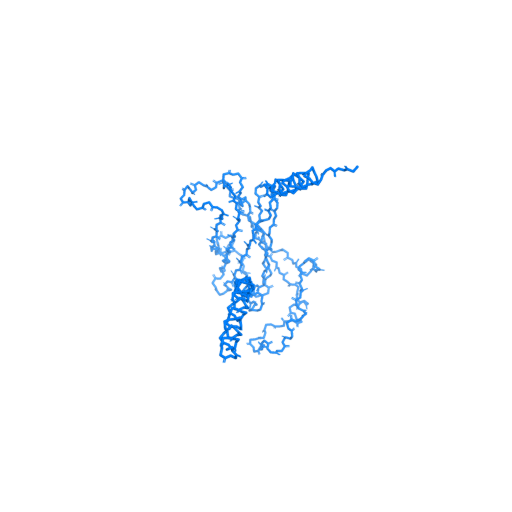 -17.258 1.00 61.56 142 TYR A N 1
ATOM 1189 C CA . TYR A 1 142 ? 0.825 -5.629 -17.439 1.00 61.56 142 TYR A CA 1
ATOM 1190 C C . TYR A 1 142 ? 1.966 -5.468 -18.435 1.00 61.56 142 TYR A C 1
ATOM 1192 O O . TYR A 1 142 ? 1.949 -4.548 -19.257 1.00 61.56 142 TYR A O 1
ATOM 1200 N N . ASN A 1 143 ? 2.957 -6.361 -18.391 1.00 60.59 143 ASN A N 1
ATOM 1201 C CA . ASN A 1 143 ? 4.042 -6.382 -19.357 1.00 60.59 143 ASN A CA 1
ATOM 1202 C C . ASN A 1 143 ? 4.783 -7.727 -19.336 1.00 60.59 143 ASN A C 1
ATOM 1204 O O . ASN A 1 143 ? 5.523 -8.022 -18.402 1.00 60.59 143 ASN A O 1
ATOM 1208 N N . ALA A 1 144 ? 4.673 -8.501 -20.419 1.00 58.19 144 ALA A N 1
ATOM 1209 C CA . ALA A 1 144 ? 5.335 -9.801 -20.560 1.00 58.19 144 ALA A CA 1
ATOM 1210 C C . ALA A 1 144 ? 6.880 -9.750 -20.513 1.00 58.19 144 ALA A C 1
ATOM 1212 O O . ALA A 1 144 ? 7.516 -10.803 -20.517 1.00 58.19 144 ALA A O 1
ATOM 1213 N N . THR A 1 145 ? 7.492 -8.559 -20.509 1.00 55.94 145 THR A N 1
ATOM 1214 C CA . THR A 1 145 ? 8.948 -8.380 -20.384 1.00 55.94 145 THR A CA 1
ATOM 1215 C C . THR A 1 145 ? 9.398 -7.815 -19.039 1.00 55.94 145 THR A C 1
ATOM 1217 O O . THR A 1 145 ? 10.596 -7.600 -18.873 1.00 55.94 145 THR A O 1
ATOM 1220 N N . LEU A 1 146 ? 8.482 -7.499 -18.117 1.00 72.31 146 LEU A N 1
ATOM 1221 C CA . LEU A 1 146 ? 8.857 -7.057 -16.777 1.00 72.31 146 LEU A CA 1
ATOM 1222 C C . LEU A 1 146 ? 9.143 -8.299 -15.929 1.00 72.31 146 LEU A C 1
ATOM 1224 O O . LEU A 1 146 ? 8.223 -9.022 -15.565 1.00 72.31 146 LEU A O 1
ATOM 1228 N N . ASP A 1 147 ? 10.419 -8.557 -15.666 1.00 73.19 147 ASP A N 1
ATOM 1229 C CA . ASP A 1 147 ? 10.857 -9.580 -14.718 1.00 73.19 147 ASP A CA 1
ATOM 1230 C C . ASP A 1 147 ? 11.161 -8.872 -13.396 1.00 73.19 147 ASP A C 1
ATOM 1232 O O . ASP A 1 147 ? 12.088 -8.060 -13.327 1.00 73.19 147 ASP A O 1
ATOM 1236 N N . VAL A 1 148 ? 10.309 -9.064 -12.385 1.00 78.88 148 VAL A N 1
ATOM 1237 C CA . VAL A 1 148 ? 10.491 -8.417 -11.082 1.00 78.88 148 VAL A CA 1
ATOM 1238 C C . VAL A 1 148 ? 11.485 -9.246 -10.287 1.00 78.88 148 VAL A C 1
ATOM 1240 O O . VAL A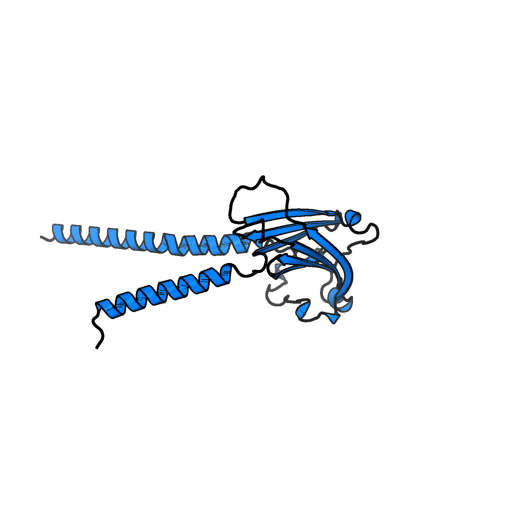 1 148 ? 11.167 -10.327 -9.785 1.00 78.88 148 VAL A O 1
ATOM 1243 N N . GLU A 1 149 ? 12.697 -8.718 -10.171 1.00 80.50 149 GLU A N 1
ATOM 1244 C CA . GLU A 1 149 ? 13.776 -9.342 -9.418 1.00 80.50 149 GLU A CA 1
ATOM 1245 C C . GLU A 1 149 ? 13.646 -9.069 -7.910 1.00 80.50 149 GLU A C 1
ATOM 1247 O O . GLU A 1 149 ? 12.919 -8.179 -7.448 1.00 80.50 149 GLU A O 1
ATOM 1252 N N . TYR A 1 150 ? 14.397 -9.837 -7.120 1.00 74.88 150 TYR A N 1
ATOM 1253 C CA . TYR A 1 150 ? 14.599 -9.549 -5.702 1.00 74.88 150 TYR A CA 1
ATOM 1254 C C . TYR A 1 150 ? 15.179 -8.128 -5.548 1.00 74.88 150 TYR A C 1
ATOM 1256 O O . TYR A 1 150 ? 15.998 -7.718 -6.365 1.00 74.88 150 TYR A O 1
ATOM 1264 N N . TRP A 1 151 ? 14.786 -7.386 -4.507 1.00 79.88 151 TRP A N 1
ATOM 1265 C CA . TRP A 1 151 ? 15.120 -5.958 -4.325 1.00 79.88 151 TRP A CA 1
ATOM 1266 C C . TRP A 1 151 ? 14.446 -5.000 -5.316 1.00 79.88 151 TRP A C 1
ATOM 1268 O O . TRP A 1 151 ? 14.845 -3.841 -5.407 1.00 79.88 151 TRP A O 1
ATOM 1278 N N . THR A 1 152 ? 13.391 -5.415 -6.017 1.00 85.50 152 THR A N 1
ATOM 1279 C CA . THR A 1 152 ? 12.537 -4.440 -6.709 1.00 85.50 152 THR A CA 1
ATOM 1280 C C . THR A 1 152 ? 11.701 -3.682 -5.684 1.00 85.50 152 THR A C 1
ATOM 1282 O O . THR A 1 152 ? 10.962 -4.287 -4.907 1.00 85.50 152 THR A O 1
ATOM 1285 N N . TYR A 1 153 ? 11.792 -2.357 -5.687 1.00 87.44 153 TYR A N 1
ATOM 1286 C CA . TYR A 1 153 ? 10.916 -1.502 -4.894 1.00 87.44 153 TYR A CA 1
ATOM 1287 C C . TYR A 1 153 ? 9.621 -1.263 -5.668 1.00 87.44 153 TYR A C 1
ATOM 1289 O O . TYR A 1 153 ? 9.643 -0.832 -6.822 1.00 87.44 153 TYR A O 1
ATOM 1297 N N . ILE A 1 154 ? 8.492 -1.577 -5.043 1.00 87.00 154 ILE A N 1
ATOM 1298 C CA . ILE A 1 154 ? 7.166 -1.479 -5.643 1.00 87.00 154 ILE A CA 1
ATOM 1299 C C . ILE A 1 154 ? 6.384 -0.445 -4.852 1.00 87.00 154 ILE A C 1
ATOM 1301 O O . ILE A 1 154 ? 6.162 -0.604 -3.653 1.00 87.00 154 ILE A O 1
ATOM 1305 N N . ARG A 1 155 ? 5.929 0.590 -5.546 1.00 89.12 155 ARG A N 1
ATOM 1306 C CA . ARG A 1 155 ? 5.076 1.635 -5.003 1.00 89.12 155 ARG A CA 1
ATOM 1307 C C . ARG A 1 155 ? 3.687 1.528 -5.600 1.00 89.12 155 ARG A C 1
ATOM 1309 O O . ARG A 1 155 ? 3.521 1.431 -6.815 1.00 89.12 155 ARG A O 1
ATOM 1316 N N . VAL A 1 156 ? 2.679 1.593 -4.742 1.00 86.81 156 VAL A N 1
ATOM 1317 C CA . VAL A 1 156 ? 1.275 1.596 -5.143 1.00 86.81 156 VAL A CA 1
ATOM 1318 C C . VAL A 1 156 ? 0.601 2.835 -4.587 1.00 86.81 156 VAL A C 1
ATOM 1320 O O . VAL A 1 156 ? 0.477 2.996 -3.374 1.00 86.81 156 VAL A O 1
ATOM 1323 N N . THR A 1 157 ? 0.117 3.697 -5.478 1.00 88.56 157 THR A N 1
ATOM 1324 C CA . THR A 1 157 ? -0.594 4.920 -5.105 1.00 88.56 157 THR A CA 1
ATOM 1325 C C . THR A 1 157 ? -2.030 4.878 -5.603 1.00 88.56 157 THR A C 1
ATOM 1327 O O . THR A 1 157 ? -2.281 4.798 -6.803 1.00 88.56 157 THR A O 1
ATOM 1330 N N . ALA A 1 158 ? -2.993 4.983 -4.689 1.00 86.19 158 ALA A N 1
ATOM 1331 C CA . ALA A 1 158 ? -4.406 5.108 -5.025 1.00 86.19 158 ALA A CA 1
ATOM 1332 C C . ALA A 1 158 ? -4.877 6.560 -4.867 1.00 86.19 158 ALA A C 1
ATOM 1334 O O . ALA A 1 158 ? -4.671 7.192 -3.827 1.00 86.19 158 ALA A O 1
ATOM 1335 N N . TYR A 1 159 ? -5.563 7.068 -5.888 1.00 86.94 159 TYR A N 1
ATOM 1336 C CA . TYR A 1 159 ? -6.076 8.430 -5.982 1.00 86.94 159 TYR A CA 1
ATOM 1337 C C . TYR A 1 159 ? -7.597 8.443 -5.859 1.00 86.94 159 TYR A C 1
ATOM 1339 O O . TYR A 1 159 ? -8.311 7.739 -6.575 1.00 86.94 159 TYR A O 1
ATOM 1347 N N . CYS A 1 160 ? -8.114 9.284 -4.967 1.00 85.31 160 CYS A N 1
ATOM 1348 C CA . CYS A 1 160 ? -9.547 9.514 -4.838 1.00 85.31 160 CYS A CA 1
ATOM 1349 C C . CYS A 1 160 ? -10.040 10.503 -5.904 1.00 85.31 160 CYS A C 1
ATOM 1351 O O . CYS A 1 160 ? -9.420 11.545 -6.134 1.00 85.31 160 CYS A O 1
ATOM 1353 N N . LYS A 1 161 ? -11.221 10.237 -6.478 1.00 83.81 161 LYS A N 1
ATOM 1354 C CA . LYS A 1 161 ? -11.888 11.108 -7.460 1.00 83.81 161 LYS A CA 1
ATOM 1355 C C . LYS A 1 161 ? -12.072 12.551 -6.979 1.00 83.81 161 LYS A C 1
ATOM 1357 O O . LYS A 1 161 ? -12.032 13.494 -7.767 1.00 83.81 161 LYS A O 1
ATOM 1362 N N . LEU A 1 162 ? -12.325 12.726 -5.683 1.00 82.44 162 LEU A N 1
ATOM 1363 C CA . LEU A 1 162 ? -12.546 14.034 -5.057 1.00 82.44 162 LEU A CA 1
ATOM 1364 C C . LEU A 1 162 ? -11.246 14.699 -4.580 1.00 82.44 162 LEU A C 1
ATOM 1366 O O . LEU A 1 162 ? -11.296 15.788 -4.003 1.00 82.44 162 LEU A O 1
ATOM 1370 N N . GLY A 1 163 ? -10.101 14.066 -4.834 1.00 77.44 163 GLY A N 1
ATOM 1371 C CA . GLY A 1 163 ? -8.784 14.476 -4.371 1.00 77.44 163 GLY A CA 1
ATOM 1372 C C . GLY A 1 163 ? -8.331 13.712 -3.127 1.00 77.44 163 GLY A C 1
ATOM 1373 O O . GLY A 1 163 ? -9.139 13.196 -2.358 1.00 77.44 163 GLY A O 1
ATOM 1374 N N . GLY A 1 164 ? -7.015 13.671 -2.930 1.00 80.19 164 GLY A N 1
ATOM 1375 C CA . GLY A 1 164 ? -6.360 12.851 -1.913 1.00 80.19 164 GLY A CA 1
ATOM 1376 C C . GLY A 1 164 ? -5.739 11.599 -2.525 1.00 80.19 164 GLY A C 1
ATOM 1377 O O . GLY A 1 164 ? -6.264 11.034 -3.485 1.00 80.19 164 GLY A O 1
ATOM 1378 N N . GLN A 1 165 ? -4.609 11.186 -1.964 1.00 85.38 165 GLN A N 1
ATOM 1379 C CA . GLN A 1 165 ? -3.883 9.992 -2.381 1.00 85.38 165 GLN A CA 1
ATOM 1380 C C . GLN A 1 165 ? -3.381 9.236 -1.156 1.00 85.38 165 GLN A C 1
ATOM 1382 O O . GLN A 1 165 ? -3.115 9.847 -0.117 1.00 85.38 165 GLN A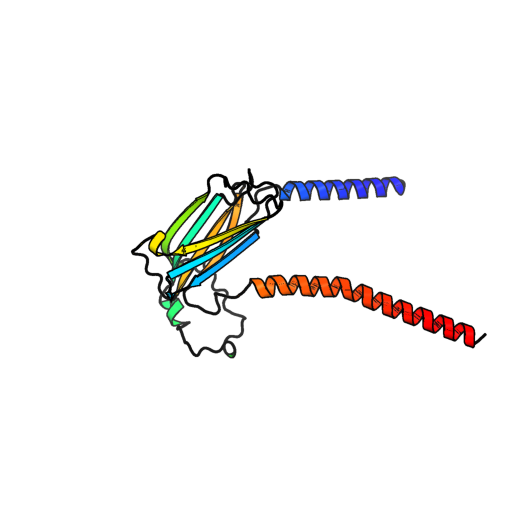 O 1
ATOM 1387 N N . TYR A 1 166 ? -3.266 7.924 -1.278 1.00 82.50 166 TYR A N 1
ATOM 1388 C CA . TYR A 1 166 ? -2.601 7.076 -0.299 1.00 82.50 166 TYR A CA 1
ATOM 1389 C C . TYR A 1 166 ? -1.591 6.223 -1.047 1.00 82.50 166 TYR A C 1
ATOM 1391 O O . TYR A 1 166 ? -1.932 5.657 -2.086 1.00 82.50 166 TYR A O 1
ATOM 1399 N N . THR A 1 167 ? -0.378 6.161 -0.521 1.00 83.50 167 THR A N 1
ATOM 1400 C CA . THR A 1 167 ? 0.729 5.418 -1.109 1.00 83.50 167 THR A CA 1
ATOM 1401 C C . THR A 1 167 ? 1.163 4.356 -0.116 1.00 83.50 167 THR A C 1
ATOM 1403 O O . THR A 1 167 ? 1.252 4.638 1.079 1.00 83.50 167 THR A O 1
ATOM 1406 N N . ASN A 1 168 ? 1.383 3.141 -0.605 1.00 84.12 168 ASN A N 1
ATOM 1407 C CA . ASN A 1 168 ? 2.071 2.102 0.142 1.00 84.12 168 ASN A CA 1
ATOM 1408 C C . ASN A 1 168 ? 3.195 1.527 -0.721 1.00 84.12 168 ASN A C 1
ATOM 1410 O O . ASN A 1 168 ? 3.054 1.404 -1.939 1.00 84.12 168 ASN A O 1
ATOM 1414 N N . ASP A 1 169 ? 4.293 1.195 -0.064 1.00 83.12 169 ASP A N 1
ATOM 1415 C CA . ASP A 1 169 ? 5.557 0.825 -0.662 1.00 83.12 169 ASP A CA 1
ATOM 1416 C C . ASP A 1 169 ? 6.019 -0.511 -0.073 1.00 83.12 169 ASP A C 1
ATOM 1418 O O . ASP A 1 169 ? 5.978 -0.705 1.142 1.00 83.12 169 ASP A O 1
ATOM 1422 N N . ILE A 1 170 ? 6.495 -1.421 -0.920 1.00 82.06 170 ILE A N 1
ATOM 1423 C CA . ILE A 1 170 ? 7.069 -2.707 -0.507 1.00 82.06 170 ILE A CA 1
ATOM 1424 C C . ILE A 1 170 ? 8.356 -2.997 -1.278 1.00 82.06 170 ILE A C 1
ATOM 1426 O O . ILE A 1 170 ? 8.602 -2.437 -2.347 1.00 82.06 170 ILE A O 1
ATOM 1430 N N . ILE A 1 171 ? 9.173 -3.912 -0.757 1.00 80.88 171 ILE A N 1
ATOM 1431 C CA . ILE A 1 171 ? 10.364 -4.417 -1.447 1.00 80.88 171 ILE A CA 1
ATOM 1432 C C . ILE A 1 171 ? 10.173 -5.903 -1.741 1.00 80.88 171 ILE A C 1
ATOM 1434 O O . ILE A 1 171 ? 10.041 -6.722 -0.831 1.00 80.88 171 ILE A O 1
ATOM 1438 N N . ALA A 1 172 ? 10.191 -6.253 -3.026 1.00 79.50 172 ALA A N 1
ATOM 1439 C CA . ALA A 1 172 ? 10.022 -7.616 -3.504 1.00 79.50 172 ALA A CA 1
ATOM 1440 C C . ALA A 1 172 ? 11.102 -8.554 -2.947 1.00 79.50 172 ALA A C 1
ATOM 1442 O O . ALA A 1 172 ? 12.302 -8.264 -2.994 1.00 79.50 172 ALA A O 1
ATOM 1443 N N . GLY A 1 173 ? 10.658 -9.709 -2.446 1.00 68.12 173 GLY A N 1
ATOM 1444 C CA . GLY A 1 173 ? 11.524 -10.742 -1.878 1.00 68.12 173 GLY A CA 1
ATOM 1445 C C . GLY A 1 173 ? 11.950 -10.488 -0.432 1.00 68.12 173 GLY A C 1
ATOM 1446 O O . GLY A 1 173 ? 12.549 -11.371 0.178 1.00 68.12 173 GLY A O 1
ATOM 1447 N N . HIS A 1 174 ? 11.618 -9.334 0.155 1.00 68.19 174 HIS A N 1
ATOM 1448 C CA . HIS A 1 174 ? 12.125 -8.960 1.466 1.00 68.19 174 HIS A CA 1
ATOM 1449 C C . HIS A 1 174 ? 11.107 -9.149 2.606 1.00 68.19 174 HIS A C 1
ATOM 1451 O O . HIS A 1 174 ? 10.290 -8.283 2.900 1.00 68.19 174 HIS A O 1
ATOM 1457 N N . TRP A 1 175 ? 11.238 -10.259 3.335 1.00 58.56 175 TRP A N 1
ATOM 1458 C CA . TRP A 1 175 ? 10.357 -10.704 4.430 1.00 58.56 175 TRP A CA 1
ATOM 1459 C C . TRP A 1 175 ? 10.019 -9.688 5.542 1.00 58.56 175 TRP A C 1
ATOM 1461 O O . TRP A 1 175 ? 8.934 -9.774 6.107 1.00 58.56 175 TRP A O 1
ATOM 1471 N N . TRP A 1 176 ? 10.899 -8.735 5.876 1.00 60.81 176 TRP A N 1
ATOM 1472 C CA . TRP A 1 176 ? 10.598 -7.686 6.870 1.00 60.81 176 TRP A CA 1
ATOM 1473 C C . TRP A 1 176 ? 9.948 -6.413 6.297 1.00 60.81 176 TRP A C 1
ATOM 1475 O O . TRP A 1 176 ? 9.560 -5.547 7.073 1.00 60.81 176 TRP A O 1
ATOM 1485 N N . TRP A 1 177 ? 9.835 -6.278 4.969 1.00 55.00 177 TRP A N 1
ATOM 1486 C CA . TRP A 1 177 ? 9.053 -5.210 4.319 1.00 55.00 177 TRP A CA 1
ATOM 1487 C C . TRP A 1 177 ? 7.624 -5.653 3.979 1.00 55.00 177 TRP A C 1
ATOM 1489 O O . TRP A 1 177 ? 6.764 -4.806 3.775 1.00 55.00 177 TRP A O 1
ATOM 1499 N N . ASP A 1 178 ? 7.354 -6.961 4.014 1.00 53.28 178 ASP A N 1
ATOM 1500 C CA . ASP A 1 178 ? 6.007 -7.547 4.037 1.00 53.28 178 ASP A CA 1
ATOM 1501 C C . ASP A 1 178 ? 5.500 -7.674 5.490 1.00 53.28 178 ASP A C 1
ATOM 1503 O O . ASP A 1 178 ? 5.019 -8.730 5.922 1.00 53.28 178 ASP A O 1
ATOM 1507 N N . GLU A 1 179 ? 5.643 -6.622 6.306 1.00 51.19 179 GLU A N 1
ATOM 1508 C CA . GLU A 1 179 ? 5.088 -6.672 7.656 1.00 51.19 179 GLU A CA 1
ATOM 1509 C C . GLU A 1 179 ? 3.562 -6.848 7.557 1.00 51.19 179 GLU A C 1
ATOM 1511 O O . GLU A 1 179 ? 2.884 -6.089 6.861 1.00 51.19 179 GLU A O 1
ATOM 1516 N N . PRO A 1 180 ? 2.964 -7.827 8.262 1.00 48.19 180 PRO A N 1
ATOM 1517 C CA . PRO A 1 180 ? 1.520 -7.917 8.388 1.00 48.19 180 PRO A CA 1
ATOM 1518 C C . PRO A 1 180 ? 1.024 -6.756 9.263 1.00 48.19 180 PRO A C 1
ATOM 1520 O O . PRO A 1 180 ? 0.662 -6.938 10.430 1.00 48.19 180 PRO A O 1
ATOM 1523 N N . HIS A 1 181 ? 0.974 -5.552 8.690 1.00 47.88 181 HIS A N 1
ATOM 1524 C CA . HIS A 1 181 ? 0.469 -4.340 9.327 1.00 47.88 181 HIS A CA 1
ATOM 1525 C C . HIS A 1 181 ? -0.969 -4.544 9.824 1.00 47.88 181 HIS A C 1
ATOM 1527 O O . HIS A 1 181 ? -1.328 -4.076 10.904 1.00 47.88 181 HIS A O 1
ATOM 1533 N N . SER A 1 182 ? -1.745 -5.390 9.134 1.00 49.28 182 SER A N 1
ATOM 1534 C CA . SER A 1 182 ? -3.121 -5.733 9.508 1.00 49.28 182 SER A CA 1
ATOM 1535 C C . SER A 1 182 ? -3.280 -6.306 10.923 1.00 49.28 182 SER A C 1
ATOM 1537 O O . SER A 1 182 ? -4.303 -6.050 11.560 1.00 49.28 182 SER A O 1
ATOM 1539 N N . PHE A 1 183 ? -2.304 -7.052 11.461 1.00 47.75 183 PHE A N 1
ATOM 1540 C CA . PHE A 1 183 ? -2.458 -7.632 12.799 1.00 47.75 183 PHE A CA 1
ATOM 1541 C C . PHE A 1 183 ? -2.227 -6.592 13.894 1.00 47.75 183 PHE A C 1
ATOM 1543 O O . PHE A 1 183 ? -3.056 -6.465 14.794 1.00 47.75 183 PHE A O 1
ATOM 1550 N N . MET A 1 184 ? -1.137 -5.824 13.819 1.00 50.69 184 MET A N 1
ATOM 1551 C CA . MET A 1 184 ? -0.820 -4.823 14.843 1.00 50.69 184 MET A CA 1
ATOM 1552 C C . MET A 1 184 ? -1.770 -3.625 14.787 1.00 50.69 184 MET A C 1
ATOM 1554 O O . MET A 1 184 ? -2.221 -3.170 15.841 1.00 50.69 184 MET A O 1
ATOM 1558 N N . GLU A 1 185 ? -2.159 -3.173 13.593 1.00 49.34 185 GLU A N 1
ATOM 1559 C CA . GLU A 1 185 ? -3.141 -2.096 13.427 1.00 49.34 185 GLU A CA 1
ATOM 1560 C C . GLU A 1 185 ? -4.546 -2.491 13.890 1.00 49.34 185 GLU A C 1
ATOM 1562 O O . GLU A 1 185 ? -5.283 -1.633 14.365 1.00 49.34 185 GLU A O 1
ATOM 1567 N N . ALA A 1 186 ? -4.928 -3.771 13.822 1.00 54.06 186 ALA A N 1
ATOM 1568 C CA . ALA A 1 186 ? -6.203 -4.241 14.369 1.00 54.06 186 ALA A CA 1
ATOM 1569 C C . ALA A 1 186 ? -6.123 -4.538 15.876 1.00 54.06 186 ALA A C 1
ATOM 1571 O O . ALA A 1 186 ? -7.068 -4.266 16.630 1.00 54.06 186 ALA A O 1
ATOM 1572 N N . LEU A 1 187 ? -4.998 -5.086 16.339 1.00 61.28 187 LEU A N 1
ATOM 1573 C CA . LEU A 1 187 ? -4.802 -5.479 17.730 1.00 61.28 187 LEU A CA 1
ATOM 1574 C C . LEU A 1 187 ? -4.708 -4.259 18.647 1.00 61.28 187 LEU A C 1
ATOM 1576 O O . LEU A 1 187 ? -5.341 -4.259 19.704 1.00 61.28 187 LEU A O 1
ATOM 1580 N N . LEU A 1 188 ? -3.957 -3.220 18.264 1.00 66.88 188 LEU A N 1
ATOM 1581 C CA . LEU A 1 188 ? -3.694 -2.073 19.139 1.00 66.88 188 LEU A CA 1
ATOM 1582 C C . LEU A 1 188 ? -4.979 -1.306 19.507 1.00 66.88 188 LEU A C 1
ATOM 1584 O O . LEU A 1 188 ? -5.234 -1.130 20.702 1.00 66.88 188 LEU A O 1
ATOM 1588 N N . PRO A 1 189 ? -5.843 -0.901 18.553 1.00 64.50 189 PRO A N 1
ATOM 1589 C CA . PRO A 1 189 ? -7.089 -0.209 18.865 1.00 64.50 189 PRO A CA 1
ATOM 1590 C C . PRO A 1 189 ? -8.049 -1.107 19.640 1.00 64.50 189 PRO A C 1
ATOM 1592 O O . PRO A 1 189 ? -8.663 -0.653 20.602 1.00 64.50 189 PRO A O 1
ATOM 1595 N N . THR A 1 190 ? -8.137 -2.394 19.288 1.00 68.88 190 THR A N 1
ATOM 1596 C CA . THR A 1 190 ? -9.002 -3.356 19.987 1.00 68.88 190 THR A CA 1
ATOM 1597 C C . THR A 1 190 ? -8.565 -3.543 21.438 1.00 68.88 190 THR A C 1
ATOM 1599 O O . THR A 1 190 ? -9.399 -3.503 22.348 1.00 68.88 190 THR A O 1
ATOM 1602 N N . ALA A 1 191 ? -7.262 -3.688 21.685 1.00 71.12 191 ALA A N 1
ATOM 1603 C CA . ALA A 1 191 ? -6.694 -3.808 23.023 1.00 71.12 191 ALA A CA 1
ATOM 1604 C C . ALA A 1 191 ? -6.901 -2.525 23.839 1.00 71.12 191 ALA A C 1
ATOM 1606 O O . ALA A 1 191 ? -7.333 -2.595 24.991 1.00 71.12 191 ALA A O 1
ATOM 1607 N N . LEU A 1 192 ? -6.677 -1.353 23.236 1.00 71.00 192 LEU A N 1
ATOM 1608 C CA . LEU A 1 192 ? -6.903 -0.059 23.880 1.00 71.00 192 LEU A CA 1
ATOM 1609 C C . LEU A 1 192 ? -8.386 0.160 24.205 1.00 71.00 192 LEU A C 1
ATOM 1611 O O . LEU A 1 192 ? -8.713 0.489 25.344 1.00 71.00 192 LEU A O 1
ATOM 1615 N N . CYS A 1 193 ? -9.300 -0.080 23.263 1.00 70.25 193 CYS A N 1
ATOM 1616 C CA . CYS A 1 193 ? -10.743 0.009 23.498 1.00 70.25 193 CYS A CA 1
ATOM 1617 C C . CYS A 1 193 ? -11.189 -0.949 24.604 1.00 70.25 193 CYS A C 1
ATOM 1619 O O . CYS A 1 193 ? -11.922 -0.550 25.508 1.00 70.25 193 CYS A O 1
ATOM 1621 N N . THR A 1 194 ? -10.699 -2.187 24.581 1.00 74.25 194 THR A N 1
ATOM 1622 C CA . THR A 1 194 ? -10.976 -3.177 25.627 1.00 74.25 194 THR A CA 1
ATOM 1623 C C . THR A 1 194 ? -10.492 -2.679 26.986 1.00 74.25 194 THR A C 1
ATOM 1625 O O . THR A 1 194 ? -11.238 -2.735 27.962 1.00 74.25 194 THR A O 1
ATOM 1628 N N . PHE A 1 195 ? -9.285 -2.116 27.055 1.00 81.25 195 PHE A N 1
ATOM 1629 C CA . PHE A 1 195 ? -8.738 -1.551 28.283 1.00 81.25 195 PHE A CA 1
ATOM 1630 C C . PHE A 1 195 ? -9.583 -0.376 28.796 1.00 81.25 195 PHE A C 1
ATOM 1632 O O . PHE A 1 195 ? -10.011 -0.384 29.949 1.00 81.25 195 PHE A O 1
ATOM 1639 N N . PHE A 1 196 ? -9.901 0.601 27.944 1.00 79.94 196 PHE A N 1
ATOM 1640 C CA . PHE A 1 196 ? -10.667 1.785 28.341 1.00 79.94 196 PHE A CA 1
ATOM 1641 C C . PHE A 1 196 ? -12.133 1.495 28.678 1.00 79.94 196 PHE A C 1
ATOM 1643 O O . PHE A 1 196 ? -12.716 2.238 29.465 1.00 79.94 196 PHE A O 1
ATOM 1650 N N . VAL A 1 197 ? -12.732 0.430 28.138 1.00 79.44 197 VAL A N 1
ATOM 1651 C CA . VAL A 1 197 ? -14.116 0.032 28.451 1.00 79.44 197 VAL A CA 1
ATOM 1652 C C . VAL A 1 197 ? -14.182 -0.885 29.671 1.00 79.44 197 VAL A C 1
ATOM 1654 O O . VAL A 1 197 ? -15.029 -0.687 30.544 1.00 79.44 197 VAL A O 1
ATOM 1657 N N . LEU A 1 198 ? -13.294 -1.877 29.776 1.00 78.75 198 LEU A N 1
ATOM 1658 C CA . LEU A 1 198 ? -13.338 -2.845 30.874 1.00 78.75 198 LEU A CA 1
ATOM 1659 C C . LEU A 1 198 ? -12.786 -2.276 32.181 1.00 78.75 198 LEU A C 1
ATOM 1661 O O . LEU A 1 198 ? -13.320 -2.592 33.246 1.00 78.75 198 LEU A O 1
ATOM 1665 N N . LEU A 1 199 ? -11.765 -1.415 32.134 1.00 81.81 199 LEU A N 1
ATOM 1666 C CA . LEU A 1 199 ? -11.154 -0.857 33.342 1.00 81.81 199 LEU A CA 1
ATOM 1667 C C . LEU A 1 199 ? -12.172 -0.071 34.199 1.00 81.81 199 LEU A C 1
ATOM 1669 O O . LEU A 1 199 ? -12.260 -0.359 35.396 1.00 81.81 199 LEU A O 1
ATOM 1673 N N . PRO A 1 200 ? -13.016 0.832 33.652 1.00 83.12 200 PRO A N 1
ATOM 1674 C CA . PRO A 1 200 ? -14.065 1.495 34.427 1.00 83.12 200 PRO A CA 1
ATOM 1675 C C . PRO A 1 200 ? -15.088 0.529 35.031 1.00 83.12 200 PRO A C 1
ATOM 1677 O O . PRO A 1 200 ? -15.502 0.729 36.172 1.00 83.12 200 PRO A O 1
ATOM 1680 N N . ILE A 1 201 ? -15.476 -0.527 34.308 1.00 85.06 201 ILE A N 1
ATOM 1681 C CA . ILE A 1 201 ? -16.441 -1.531 34.790 1.00 85.06 201 ILE A CA 1
ATOM 1682 C C . ILE A 1 201 ? -15.862 -2.290 35.987 1.00 85.06 201 ILE A C 1
ATOM 1684 O O . ILE A 1 201 ? -16.531 -2.453 37.012 1.00 85.06 201 ILE A O 1
ATOM 1688 N N . ILE A 1 202 ? -14.600 -2.713 35.888 1.00 86.69 202 ILE A N 1
ATOM 1689 C CA . ILE A 1 202 ? -13.889 -3.405 36.967 1.00 86.69 202 ILE A CA 1
ATOM 1690 C C . ILE A 1 202 ? -13.756 -2.482 38.182 1.00 86.69 202 ILE A C 1
ATOM 1692 O O . ILE A 1 202 ? -14.121 -2.874 39.292 1.00 86.69 202 ILE A O 1
ATOM 1696 N N . VAL A 1 203 ? -13.306 -1.239 37.981 1.00 88.06 203 VAL A N 1
ATOM 1697 C CA . VAL A 1 203 ? -13.168 -0.243 39.055 1.00 88.06 203 VAL A CA 1
ATOM 1698 C C . VAL A 1 203 ? -14.515 0.017 39.734 1.00 88.06 203 VAL A C 1
ATOM 1700 O O . VAL A 1 203 ? -14.596 0.017 40.964 1.00 88.06 203 VAL A O 1
ATOM 1703 N N . TRP A 1 204 ? -15.593 0.167 38.962 1.00 87.31 204 TRP A N 1
ATOM 1704 C CA . TRP A 1 204 ? -16.937 0.374 39.500 1.00 87.31 204 TRP A CA 1
ATOM 1705 C C . TRP A 1 204 ? -17.418 -0.821 40.328 1.00 87.31 204 TRP A C 1
ATOM 1707 O O . TRP A 1 204 ? -17.941 -0.640 41.430 1.00 87.31 204 TRP A O 1
ATOM 1717 N N . SER A 1 205 ? -17.208 -2.043 39.835 1.00 87.38 205 SER A N 1
ATOM 1718 C CA . SER A 1 205 ? -17.562 -3.282 40.539 1.00 87.38 205 SER A CA 1
ATOM 1719 C C . SER A 1 205 ? -16.826 -3.406 41.877 1.00 87.38 205 SER A C 1
ATOM 1721 O O . SER A 1 205 ? -17.441 -3.683 42.911 1.00 87.38 205 SER A O 1
ATOM 1723 N N . VAL A 1 206 ? -15.522 -3.112 41.896 1.00 90.19 206 VAL A N 1
ATOM 1724 C CA . VAL A 1 206 ? -14.706 -3.128 43.119 1.00 90.19 206 VAL A CA 1
ATOM 1725 C C . VAL A 1 206 ? -15.191 -2.075 44.120 1.00 90.19 206 VAL A C 1
ATOM 1727 O O . VAL A 1 206 ? -15.382 -2.391 45.296 1.00 90.19 206 VAL A O 1
ATOM 1730 N N . ILE A 1 207 ? -15.465 -0.846 43.672 1.00 89.44 207 ILE A N 1
ATOM 1731 C CA . ILE A 1 207 ? -16.004 0.219 44.534 1.00 89.44 207 ILE A CA 1
ATOM 1732 C C . ILE A 1 207 ? -17.367 -0.183 45.116 1.00 89.44 207 ILE A C 1
ATOM 1734 O O . ILE A 1 207 ? -17.623 0.064 46.298 1.00 89.44 207 ILE A O 1
ATOM 1738 N N . GLY A 1 208 ? -18.230 -0.813 44.314 1.00 88.31 208 GLY A N 1
ATOM 1739 C CA . GLY A 1 208 ? -19.528 -1.330 44.750 1.00 88.31 208 GLY A CA 1
ATOM 1740 C C . GLY A 1 208 ? -19.394 -2.338 45.891 1.00 88.31 208 GLY A C 1
ATOM 1741 O O . GLY A 1 208 ? -19.970 -2.131 46.961 1.00 88.31 208 GLY A O 1
ATOM 1742 N N . LYS A 1 209 ? -18.545 -3.357 45.712 1.00 89.56 209 LYS A N 1
ATOM 1743 C CA . LYS A 1 209 ? -18.287 -4.389 46.732 1.00 89.56 209 LYS A CA 1
ATOM 1744 C C . LYS A 1 209 ? -17.706 -3.814 48.024 1.00 89.56 209 LYS A C 1
ATOM 1746 O O . LYS A 1 209 ? -18.098 -4.221 49.116 1.00 89.56 209 LYS A O 1
ATOM 1751 N N . ILE A 1 210 ? -16.802 -2.835 47.928 1.00 87.88 210 ILE A N 1
ATOM 1752 C CA . ILE A 1 210 ? -16.235 -2.159 49.108 1.00 87.88 210 ILE A CA 1
ATOM 1753 C C . ILE A 1 210 ? -17.323 -1.396 49.877 1.00 87.88 210 ILE A C 1
ATOM 1755 O O . ILE A 1 210 ? -17.326 -1.407 51.110 1.00 87.88 210 ILE A O 1
ATOM 1759 N N . LYS A 1 211 ? -18.252 -0.734 49.175 1.00 84.25 211 LYS A N 1
ATOM 1760 C CA . LYS A 1 211 ? -19.372 -0.023 49.811 1.00 84.25 211 LYS A CA 1
ATOM 1761 C C . LYS A 1 211 ? -20.348 -0.977 50.496 1.00 84.25 211 LYS A C 1
ATOM 1763 O O . LYS A 1 211 ? -20.785 -0.665 51.598 1.00 84.25 211 LYS A O 1
ATOM 1768 N N . GLU A 1 212 ? -20.673 -2.109 49.877 1.00 85.94 212 GLU A N 1
ATOM 1769 C CA . GLU A 1 212 ? -21.515 -3.144 50.492 1.00 85.94 212 GLU A CA 1
ATOM 1770 C C . GLU A 1 212 ? -20.889 -3.697 51.768 1.00 85.94 212 GLU A C 1
ATOM 1772 O O . GLU A 1 212 ? -21.535 -3.686 52.812 1.00 85.94 212 GLU A O 1
ATOM 1777 N N . LYS A 1 213 ? -19.607 -4.078 51.719 1.00 85.69 213 LYS A N 1
ATOM 1778 C CA . LYS A 1 213 ? -18.901 -4.600 52.893 1.00 85.69 213 LYS A CA 1
ATOM 1779 C C . LYS A 1 213 ? -18.907 -3.604 54.058 1.00 85.69 213 LYS A C 1
ATOM 1781 O O . LYS A 1 213 ? -19.243 -3.977 55.174 1.00 85.69 213 LYS A O 1
ATOM 1786 N N . ARG A 1 214 ? -18.648 -2.315 53.789 1.00 80.44 214 ARG A N 1
ATOM 1787 C CA . ARG A 1 214 ? -18.732 -1.266 54.824 1.00 80.44 214 ARG A CA 1
ATOM 1788 C C . ARG A 1 214 ? -20.127 -1.110 55.426 1.00 80.44 214 ARG A C 1
ATOM 1790 O O . ARG A 1 214 ? -20.216 -0.790 56.604 1.00 80.44 214 ARG A O 1
ATOM 1797 N N . LYS A 1 215 ? -21.198 -1.281 54.642 1.00 80.62 215 LYS A N 1
ATOM 1798 C CA . LYS A 1 215 ? -22.570 -1.217 55.169 1.00 80.62 215 LYS A CA 1
ATOM 1799 C C . LYS A 1 215 ? -22.853 -2.381 56.117 1.00 80.62 215 LYS A C 1
ATOM 1801 O O . LYS A 1 215 ? -23.365 -2.140 57.202 1.00 80.62 215 LYS A O 1
ATOM 1806 N N . VAL A 1 216 ? -22.461 -3.598 55.737 1.00 82.31 216 VAL A N 1
ATOM 1807 C CA . VAL A 1 216 ? -22.606 -4.794 56.584 1.00 82.31 216 VAL A CA 1
ATOM 1808 C C . VAL A 1 216 ? -21.830 -4.628 57.894 1.00 82.31 216 VAL A C 1
ATOM 1810 O O . VAL A 1 216 ? -22.388 -4.832 58.968 1.00 82.31 216 VAL A O 1
A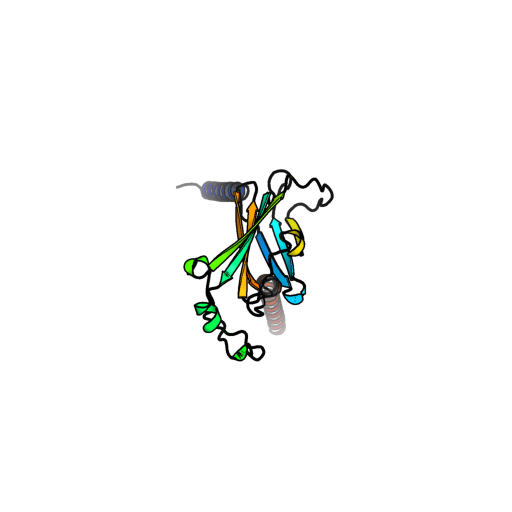TOM 1813 N N . ASP A 1 217 ? -20.580 -4.164 57.828 1.00 81.25 217 ASP A N 1
ATOM 1814 C CA . ASP A 1 217 ? -19.750 -3.955 59.022 1.00 81.25 217 ASP A CA 1
ATOM 1815 C C . ASP A 1 217 ? -20.345 -2.888 59.974 1.00 81.25 217 ASP A C 1
ATOM 1817 O O . ASP A 1 217 ? -20.230 -3.012 61.195 1.00 81.25 217 ASP A O 1
ATOM 1821 N N . GLN A 1 218 ? -21.013 -1.857 59.434 1.00 72.06 218 GLN A N 1
ATOM 1822 C CA . GLN A 1 218 ? -21.705 -0.815 60.211 1.00 72.06 218 GLN A CA 1
ATOM 1823 C C . GLN A 1 218 ? -23.020 -1.282 60.853 1.00 72.06 218 GLN A C 1
ATOM 1825 O O . GLN A 1 218 ? -23.409 -0.735 61.883 1.00 72.06 218 GLN A O 1
ATOM 1830 N N . GLU A 1 219 ? -23.714 -2.259 60.266 1.00 73.81 219 GLU A N 1
ATOM 1831 C CA . GLU A 1 219 ? -24.920 -2.856 60.857 1.00 73.81 219 GLU A CA 1
ATOM 1832 C C . GLU A 1 219 ? -24.581 -3.840 61.982 1.00 73.81 219 GLU A C 1
ATOM 1834 O O . GLU A 1 219 ? -25.295 -3.880 62.975 1.00 73.81 219 GLU A O 1
ATOM 1839 N N . VAL A 1 220 ? -23.470 -4.577 61.882 1.00 74.56 220 VAL A N 1
ATOM 1840 C CA . VAL A 1 220 ? -23.025 -5.531 62.922 1.00 74.56 220 VAL 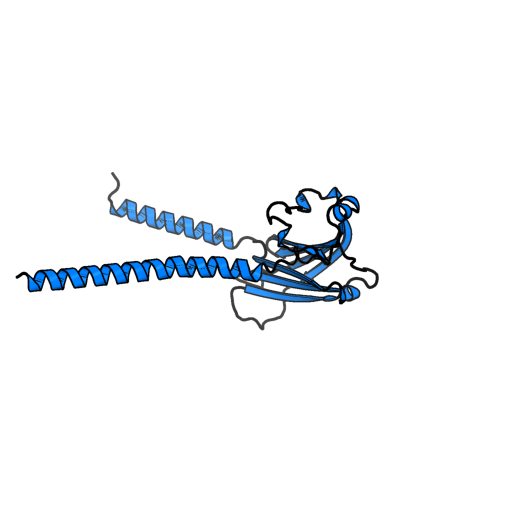A CA 1
ATOM 1841 C C . VAL A 1 220 ? -22.496 -4.830 64.183 1.00 74.56 220 VAL A C 1
ATOM 1843 O O . VAL A 1 220 ? -22.493 -5.413 65.263 1.00 74.56 220 VAL A O 1
ATOM 1846 N N . THR A 1 221 ? -22.037 -3.581 64.067 1.00 70.62 221 THR A N 1
ATOM 1847 C CA . THR A 1 221 ? -21.522 -2.785 65.199 1.00 70.62 221 THR A CA 1
ATOM 1848 C C . THR A 1 221 ? -22.582 -1.930 65.904 1.00 70.62 221 THR A C 1
ATOM 1850 O O . THR A 1 221 ? -22.241 -1.216 66.851 1.00 70.62 221 THR A O 1
ATOM 1853 N N . ARG A 1 222 ? -23.845 -1.987 65.468 1.00 55.59 222 ARG A N 1
ATOM 1854 C CA . ARG A 1 222 ? -24.984 -1.268 66.056 1.00 55.59 222 ARG A CA 1
ATOM 1855 C C . ARG A 1 222 ? -25.869 -2.191 66.880 1.00 55.59 222 ARG A C 1
ATOM 1857 O O . ARG A 1 222 ? -26.391 -1.686 67.897 1.00 55.59 222 ARG A O 1
#